Protein AF-A0A9N9TF09-F1 (afdb_monomer)

Sequence (221 aa):
MATNENVETRTSHKVVFNNETMLNFIEFYQKHECLWNIRLKDYKKHDKRKIAIAEIAVEMGVSEDFVKKKIRSFAVHIYTGKKKINESKCTGTGTDDVYTPSLFWYHKLDFLQNVIVPRKTTSNLNNNTQFQISKEKLASLCAECERYIGTQGGGMDQAIAFLATEGCAKHIEFSPLRSHDVTLPSKAIFVIAHSLTSMNKAATADFNCRVVECRLATQVK

Structure (mmCIF, N/CA/C/O backbone):
data_AF-A0A9N9TF09-F1
#
_entry.id   AF-A0A9N9TF09-F1
#
loop_
_atom_site.group_PDB
_atom_site.id
_atom_site.type_symbol
_atom_site.label_atom_id
_atom_site.label_alt_id
_atom_site.label_comp_id
_atom_site.label_asym_id
_atom_site.label_entity_id
_atom_site.label_seq_id
_atom_site.pdbx_PDB_ins_code
_atom_site.Cartn_x
_atom_site.Cartn_y
_atom_site.Cartn_z
_atom_site.occupancy
_atom_site.B_iso_or_equiv
_atom_site.auth_seq_id
_atom_site.auth_comp_id
_atom_site.auth_asym_id
_atom_site.auth_atom_id
_atom_site.pdbx_PDB_model_num
ATOM 1 N N . MET A 1 1 ? -65.564 -2.163 15.322 1.00 34.72 1 MET A N 1
ATOM 2 C CA . MET A 1 1 ? -64.629 -3.109 14.671 1.00 34.72 1 MET A CA 1
ATOM 3 C C . MET A 1 1 ? -63.828 -2.280 13.683 1.00 34.72 1 MET A C 1
ATOM 5 O O . MET A 1 1 ? -64.446 -1.666 12.831 1.00 34.72 1 MET A O 1
ATOM 9 N N . ALA A 1 2 ? -62.622 -1.864 14.080 1.00 33.53 2 ALA A N 1
ATOM 10 C CA . ALA A 1 2 ? -61.343 -2.475 13.675 1.00 33.53 2 ALA A CA 1
ATOM 11 C C . ALA A 1 2 ? -61.072 -2.249 12.177 1.00 33.53 2 ALA A C 1
ATOM 13 O O . ALA A 1 2 ? -61.922 -2.590 11.371 1.00 33.53 2 ALA A O 1
ATOM 14 N N . THR A 1 3 ? -59.961 -1.698 11.702 1.00 33.06 3 THR A N 1
ATOM 15 C CA . THR A 1 3 ? -58.732 -1.109 12.265 1.00 33.06 3 THR A CA 1
ATOM 16 C C . THR A 1 3 ? -58.113 -0.365 11.078 1.00 33.06 3 THR A C 1
ATOM 18 O O . THR A 1 3 ? -58.074 -0.922 9.985 1.00 33.06 3 THR A O 1
ATOM 21 N N . ASN A 1 4 ? -57.674 0.879 11.270 1.00 32.16 4 ASN A N 1
ATOM 22 C CA . ASN A 1 4 ? -57.059 1.687 10.217 1.00 32.16 4 ASN A CA 1
ATOM 23 C C . ASN A 1 4 ? -55.570 1.313 10.113 1.00 32.16 4 ASN A C 1
ATOM 25 O O . ASN A 1 4 ? -54.818 1.527 11.066 1.00 32.16 4 ASN A O 1
ATOM 29 N N . GLU A 1 5 ? -55.157 0.725 8.992 1.00 37.66 5 GLU A N 1
ATOM 30 C CA . GLU A 1 5 ? -53.751 0.492 8.655 1.00 37.66 5 GLU A CA 1
ATOM 31 C C . GLU A 1 5 ? -53.117 1.817 8.211 1.00 37.66 5 GLU A C 1
ATOM 33 O O . GLU A 1 5 ? -53.276 2.245 7.071 1.00 37.66 5 GLU A O 1
ATOM 38 N N . ASN A 1 6 ? -52.389 2.476 9.116 1.00 35.25 6 ASN A N 1
ATOM 39 C CA . ASN A 1 6 ? -51.510 3.589 8.763 1.00 35.25 6 ASN A CA 1
ATOM 40 C C . ASN A 1 6 ? -50.102 3.057 8.483 1.00 35.25 6 ASN A C 1
ATOM 42 O O . ASN A 1 6 ? -49.288 2.847 9.383 1.00 35.25 6 ASN A O 1
ATOM 46 N N . VAL A 1 7 ? -49.828 2.852 7.197 1.00 41.75 7 VAL A N 1
ATOM 47 C CA . VAL A 1 7 ? -48.479 2.731 6.645 1.00 41.75 7 VAL A CA 1
ATOM 48 C C . VAL A 1 7 ? -47.877 4.135 6.598 1.00 41.75 7 VAL A C 1
ATOM 50 O O . VAL A 1 7 ? -48.038 4.859 5.621 1.00 41.75 7 VAL A O 1
ATOM 53 N N . GLU A 1 8 ? -47.184 4.539 7.663 1.00 36.25 8 GLU A N 1
ATOM 54 C CA . GLU A 1 8 ? -46.320 5.721 7.628 1.00 36.25 8 GLU A CA 1
ATOM 55 C C . GLU A 1 8 ? -44.908 5.322 7.190 1.00 36.25 8 GLU A C 1
ATOM 57 O O . GLU A 1 8 ? -44.129 4.667 7.886 1.00 36.25 8 GLU A O 1
ATOM 62 N N . THR A 1 9 ? -44.601 5.723 5.964 1.00 31.56 9 THR A N 1
ATOM 63 C CA . THR A 1 9 ? -43.303 5.655 5.307 1.00 31.56 9 THR A CA 1
ATOM 64 C C . THR A 1 9 ? -42.225 6.369 6.130 1.00 31.56 9 THR A C 1
ATOM 66 O O . THR A 1 9 ? -42.269 7.586 6.301 1.00 31.56 9 THR A O 1
ATOM 69 N N . ARG A 1 10 ? -41.213 5.626 6.600 1.00 35.16 10 ARG A N 1
ATOM 70 C CA . ARG A 1 10 ? -40.003 6.177 7.236 1.00 35.16 10 ARG A CA 1
ATOM 71 C C . ARG A 1 10 ? -39.146 6.919 6.208 1.00 35.16 10 ARG A C 1
ATOM 73 O O . ARG A 1 10 ? -38.353 6.325 5.482 1.00 35.16 10 ARG A O 1
ATOM 80 N N . THR A 1 11 ? -39.302 8.234 6.168 1.00 34.50 11 THR A N 1
ATOM 81 C CA . THR A 1 11 ? -38.508 9.154 5.353 1.00 34.50 11 THR A CA 1
ATOM 82 C C . THR A 1 11 ? -37.064 9.207 5.862 1.00 34.50 11 THR A C 1
ATOM 84 O O . THR A 1 11 ? -36.812 9.634 6.988 1.00 34.50 11 THR A O 1
ATOM 87 N N . SER A 1 12 ? -36.108 8.801 5.022 1.00 42.09 12 SER A N 1
ATOM 88 C CA . SER A 1 12 ? -34.659 8.829 5.273 1.00 42.09 12 SER A CA 1
ATOM 89 C C . SER A 1 12 ? -34.147 10.261 5.513 1.00 42.09 12 SER A C 1
ATOM 91 O O . SER A 1 12 ? -33.685 10.929 4.588 1.00 42.09 12 SER A O 1
ATOM 93 N N . HIS A 1 13 ? -34.214 10.742 6.754 1.00 45.16 13 HIS A N 1
ATOM 94 C CA . HIS A 1 13 ? -33.628 12.020 7.158 1.00 45.16 13 HIS A CA 1
ATOM 95 C C . HIS A 1 13 ? -32.114 11.855 7.349 1.00 45.16 13 HIS A C 1
ATOM 97 O O . HIS A 1 13 ? -31.659 11.056 8.164 1.00 45.16 13 HIS A O 1
ATOM 103 N N . LYS A 1 14 ? -31.309 12.618 6.597 1.00 50.00 14 LYS A N 1
ATOM 104 C CA . LYS A 1 14 ? -29.868 12.750 6.862 1.00 50.00 14 LYS A CA 1
ATOM 105 C C . LYS A 1 14 ? -29.695 13.432 8.221 1.00 50.00 14 LYS A C 1
ATOM 107 O O . LYS A 1 14 ? -29.927 14.630 8.337 1.00 50.00 14 LYS A O 1
ATOM 112 N N . VAL A 1 15 ? -29.281 12.672 9.230 1.00 61.38 15 VAL A N 1
ATOM 113 C CA . VAL A 1 15 ? -28.965 13.189 10.568 1.00 61.38 15 VAL A CA 1
ATOM 114 C C . VAL A 1 15 ? -27.827 14.206 10.456 1.00 61.38 15 VAL A C 1
ATOM 116 O O . VAL A 1 15 ? -26.693 13.855 10.119 1.00 61.38 15 VAL A O 1
ATOM 119 N N . VAL A 1 16 ? -28.128 15.479 10.712 1.00 64.94 16 VAL A N 1
ATOM 120 C CA . VAL A 1 16 ? -27.121 16.541 10.805 1.00 64.94 16 VAL A CA 1
ATOM 121 C C . VAL A 1 16 ? -26.452 16.425 12.170 1.00 64.94 16 VAL A C 1
ATOM 123 O O . VAL A 1 16 ? -27.084 16.640 13.200 1.00 64.94 16 VAL A O 1
ATOM 126 N N . PHE A 1 17 ? -25.167 16.073 12.180 1.00 68.31 17 PHE A N 1
ATOM 127 C CA . PHE A 1 17 ? -24.395 15.942 13.415 1.00 68.31 17 PHE A CA 1
ATOM 128 C C . PHE A 1 17 ? -23.985 17.323 13.955 1.00 68.31 17 PHE A C 1
ATOM 130 O O . PHE A 1 17 ? -22.936 17.858 13.602 1.00 68.31 17 PHE A O 1
ATOM 137 N N . ASN A 1 18 ? -24.842 17.903 14.792 1.00 83.62 18 ASN A N 1
ATOM 138 C CA . ASN A 1 18 ? -24.597 19.107 15.591 1.00 83.62 18 ASN A CA 1
ATOM 139 C C . ASN A 1 18 ? -24.012 18.761 16.986 1.00 83.62 18 ASN A C 1
ATOM 141 O O . ASN A 1 18 ? -23.776 17.596 17.312 1.00 83.62 18 ASN A O 1
ATOM 145 N N . ASN A 1 19 ? -23.771 19.765 17.835 1.00 85.06 19 ASN A N 1
ATOM 146 C CA . ASN A 1 19 ? -23.196 19.533 19.168 1.00 85.06 19 ASN A CA 1
ATOM 147 C C . ASN A 1 19 ? -24.096 18.673 20.073 1.00 85.06 19 ASN A C 1
ATOM 149 O O . ASN A 1 19 ? -23.588 17.879 20.857 1.00 85.06 19 ASN A O 1
ATOM 153 N N . GLU A 1 20 ? -25.414 18.795 19.942 1.00 85.94 20 GLU A N 1
ATOM 154 C CA . GLU A 1 20 ? -26.395 18.065 20.750 1.00 85.94 20 GLU A CA 1
ATOM 155 C C . GLU A 1 20 ? -26.455 16.579 20.373 1.00 85.94 20 GLU A C 1
ATOM 157 O O . GLU A 1 20 ? -26.267 15.709 21.216 1.00 85.94 20 GLU A O 1
ATOM 162 N N . THR A 1 21 ? -26.575 16.271 19.082 1.00 86.88 21 THR A N 1
ATOM 163 C CA . THR A 1 21 ? -26.510 14.890 18.567 1.00 86.88 21 THR A CA 1
ATOM 164 C C . THR A 1 21 ? -25.177 14.209 18.893 1.00 86.88 21 THR A C 1
ATOM 166 O O . THR A 1 21 ? -25.141 13.003 19.135 1.00 86.88 21 THR A O 1
ATOM 169 N N . MET A 1 22 ? -24.075 14.967 18.951 1.00 87.69 22 MET A N 1
ATOM 170 C CA . MET A 1 22 ? -22.785 14.462 19.431 1.00 87.69 22 MET A CA 1
ATOM 171 C C . MET A 1 22 ? -22.828 14.061 20.908 1.00 87.69 22 MET A C 1
ATOM 173 O O . MET A 1 22 ? -22.282 13.015 21.254 1.00 87.69 22 MET A O 1
ATOM 177 N N . LEU A 1 23 ? -23.452 14.872 21.766 1.00 89.12 23 LEU A N 1
ATOM 178 C CA . LEU A 1 23 ? -23.594 14.569 23.191 1.00 89.12 23 LEU A CA 1
ATOM 179 C C . LEU A 1 23 ? -24.504 13.357 23.408 1.00 89.12 23 LEU A C 1
ATOM 181 O O . LEU A 1 23 ? -24.099 12.438 24.116 1.00 89.12 23 LEU A O 1
ATOM 185 N N . ASN A 1 24 ? -25.643 13.301 22.715 1.00 89.75 24 ASN A N 1
ATOM 186 C CA . ASN A 1 24 ? -26.567 12.167 22.783 1.00 89.75 24 ASN A CA 1
ATOM 187 C C . ASN A 1 24 ? -25.870 10.869 22.357 1.00 89.75 24 ASN A C 1
ATOM 189 O O . ASN A 1 24 ? -25.951 9.856 23.047 1.00 89.75 24 ASN A O 1
ATOM 193 N N . PHE A 1 25 ? -25.091 10.900 21.268 1.00 92.62 25 PHE A N 1
ATOM 194 C CA . PHE A 1 25 ? -24.319 9.731 20.844 1.00 92.62 25 PHE A CA 1
ATOM 195 C C . PHE A 1 25 ? -23.349 9.259 21.935 1.00 92.62 25 PHE A C 1
ATOM 197 O O . PHE A 1 25 ? -23.201 8.057 22.155 1.00 92.62 25 PHE A O 1
ATOM 204 N N . ILE A 1 26 ? -22.650 10.189 22.592 1.00 92.38 26 ILE A N 1
ATOM 205 C CA . ILE A 1 26 ? -21.685 9.857 23.645 1.00 92.38 26 ILE A CA 1
ATOM 206 C C . ILE A 1 26 ? -22.391 9.244 24.854 1.00 92.38 26 ILE A C 1
ATOM 208 O O . ILE A 1 26 ? -21.885 8.265 25.397 1.00 92.38 26 ILE A O 1
ATOM 212 N N . GLU A 1 27 ? -23.558 9.760 25.233 1.00 91.50 27 GLU A N 1
ATOM 213 C CA . GLU A 1 27 ? -24.363 9.220 26.330 1.00 91.50 27 GLU A CA 1
ATOM 214 C C . GLU A 1 27 ? -24.814 7.781 26.048 1.00 91.50 27 GLU A C 1
ATOM 216 O O . GLU A 1 27 ? -24.581 6.883 26.864 1.00 91.50 27 GLU A O 1
ATOM 221 N N . PHE A 1 28 ? -25.358 7.519 24.854 1.00 91.38 28 PHE A N 1
ATOM 222 C CA . PHE A 1 28 ? -25.699 6.156 24.445 1.00 91.38 28 PHE A CA 1
ATOM 223 C C . PHE A 1 28 ? -24.465 5.255 24.417 1.00 91.38 28 PHE A C 1
ATOM 225 O O . PHE A 1 28 ? -24.476 4.151 24.963 1.00 91.38 28 PHE A O 1
ATOM 232 N N . TYR A 1 29 ? -23.358 5.732 23.851 1.00 93.19 29 TYR A N 1
ATOM 233 C CA . TYR A 1 29 ? -22.121 4.962 23.813 1.00 93.19 29 TYR A CA 1
ATOM 234 C C . TYR A 1 29 ? -21.587 4.629 25.217 1.00 93.19 29 TYR A C 1
ATOM 236 O O . TYR A 1 29 ? -21.133 3.506 25.448 1.00 93.19 29 TYR A O 1
ATOM 244 N N . GLN A 1 30 ? -21.691 5.561 26.168 1.00 93.06 30 GLN A N 1
ATOM 245 C CA . GLN A 1 30 ? -21.315 5.344 27.562 1.00 93.06 30 GLN A CA 1
ATOM 246 C C . GLN A 1 30 ? -22.199 4.275 28.219 1.00 93.06 30 GLN A C 1
ATOM 248 O O . GLN A 1 30 ? -21.663 3.368 28.859 1.00 93.06 30 GLN A O 1
ATOM 253 N N . LYS A 1 31 ? -23.523 4.334 28.008 1.00 92.50 31 LYS A N 1
ATOM 254 C CA . LYS A 1 31 ? -24.506 3.371 28.537 1.00 92.50 31 LYS A CA 1
ATOM 255 C C . LYS A 1 31 ? -24.240 1.936 28.068 1.00 92.50 31 LYS A C 1
ATOM 257 O O . LYS A 1 31 ? -24.426 0.986 28.828 1.00 92.50 31 LYS A O 1
ATOM 262 N N . HIS A 1 32 ? -23.773 1.758 26.834 1.00 92.81 32 HIS A N 1
ATOM 263 C CA . HIS A 1 32 ? -23.453 0.442 26.283 1.00 92.81 32 HIS A CA 1
ATOM 264 C C . HIS A 1 32 ? -22.031 -0.014 26.651 1.00 92.81 32 HIS A C 1
ATOM 266 O O . HIS A 1 32 ? -21.149 -0.132 25.798 1.00 92.81 32 HIS A O 1
ATOM 272 N N . GLU A 1 33 ? -21.816 -0.362 27.924 1.00 91.19 33 GLU A N 1
ATOM 273 C CA . GLU A 1 33 ? -20.505 -0.795 28.434 1.00 91.19 33 GLU A CA 1
ATOM 274 C C . GLU A 1 33 ? -19.894 -1.983 27.677 1.00 91.19 33 GLU A C 1
ATOM 276 O O . GLU A 1 33 ? -18.673 -2.087 27.564 1.00 91.19 33 GLU A O 1
ATOM 281 N N . CYS A 1 34 ? -20.711 -2.865 27.092 1.00 91.50 34 CYS A N 1
ATOM 282 C CA . CYS A 1 34 ? -20.216 -3.987 26.289 1.00 91.50 34 CYS A CA 1
ATOM 283 C C . CYS A 1 34 ? -19.403 -3.556 25.050 1.00 91.50 34 CYS A C 1
ATOM 285 O O . CYS A 1 34 ? -18.702 -4.385 24.469 1.00 91.50 34 CYS A O 1
ATOM 287 N N . LEU A 1 35 ? -19.448 -2.279 24.655 1.00 91.81 35 LEU A N 1
ATOM 288 C CA . LEU A 1 35 ? -18.678 -1.742 23.533 1.00 91.81 35 LEU A CA 1
ATOM 289 C C . LEU A 1 35 ? -17.267 -1.281 23.918 1.00 91.81 35 LEU A C 1
ATOM 291 O O . LEU A 1 35 ? -16.388 -1.262 23.055 1.00 91.81 35 LEU A O 1
ATOM 295 N N . TRP A 1 36 ? -17.025 -0.939 25.185 1.00 90.31 36 TRP A N 1
ATOM 296 C CA . TRP A 1 36 ? -15.765 -0.321 25.611 1.00 90.31 36 TRP A CA 1
ATOM 297 C C . TRP A 1 36 ? -15.163 -0.925 26.887 1.00 90.31 36 TRP A C 1
ATOM 299 O O . TRP A 1 36 ? -13.946 -0.905 27.049 1.00 90.31 36 TRP A O 1
ATOM 309 N N . ASN A 1 37 ? -15.960 -1.511 27.778 1.00 88.38 37 ASN A N 1
ATOM 310 C CA . ASN A 1 37 ? -15.488 -2.043 29.051 1.00 88.38 37 ASN A CA 1
ATOM 311 C C . ASN A 1 37 ? -14.910 -3.460 28.897 1.00 88.38 37 ASN A C 1
ATOM 313 O O . ASN A 1 37 ? -15.611 -4.468 29.004 1.00 88.38 37 ASN A O 1
ATOM 317 N N . ILE A 1 38 ? -13.589 -3.540 28.719 1.00 84.56 38 ILE A N 1
ATOM 318 C CA . ILE A 1 38 ? -12.837 -4.800 28.578 1.00 84.56 38 ILE A CA 1
ATOM 319 C C . ILE A 1 38 ? -12.955 -5.756 29.781 1.00 84.56 38 ILE A C 1
ATOM 321 O O . ILE A 1 38 ? -12.612 -6.932 29.654 1.00 84.56 38 ILE A O 1
ATOM 325 N N . ARG A 1 39 ? -13.410 -5.274 30.949 1.00 86.00 39 ARG A N 1
ATOM 326 C CA . ARG A 1 39 ? -13.572 -6.089 32.165 1.00 86.00 39 ARG A CA 1
ATOM 327 C C . ARG A 1 39 ? -14.885 -6.875 32.174 1.00 86.00 39 ARG A C 1
ATOM 329 O O . ARG A 1 39 ? -14.985 -7.869 32.890 1.00 86.00 39 ARG A O 1
ATOM 336 N N . LEU A 1 40 ? -15.877 -6.473 31.378 1.00 88.25 40 LEU A N 1
ATOM 337 C CA . LEU A 1 40 ? -17.147 -7.187 31.286 1.00 88.25 40 LEU A CA 1
ATOM 338 C C . LEU A 1 40 ? -17.017 -8.446 30.428 1.00 88.25 40 LEU A C 1
ATOM 340 O O . LEU A 1 40 ? -16.446 -8.432 29.338 1.00 88.25 40 LEU A O 1
ATOM 344 N N . LYS A 1 41 ? -17.646 -9.539 30.872 1.00 87.81 41 LYS A N 1
ATOM 345 C CA . LYS A 1 41 ? -17.758 -10.774 30.073 1.00 87.81 41 LYS A CA 1
ATOM 346 C C . LYS A 1 41 ? -18.444 -10.517 28.729 1.00 87.81 41 LYS A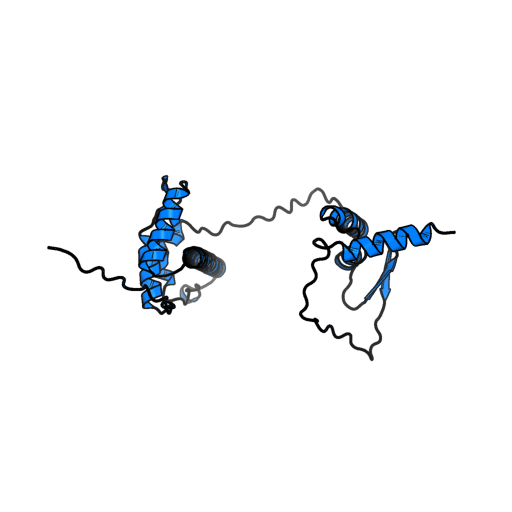 C 1
ATOM 348 O O . LYS A 1 41 ? -18.072 -11.116 27.722 1.00 87.81 41 LYS A O 1
ATOM 353 N N . ASP A 1 42 ? -19.409 -9.603 28.711 1.00 87.81 42 ASP A N 1
ATOM 354 C CA . ASP A 1 42 ? -20.197 -9.286 27.522 1.00 87.81 42 ASP A CA 1
ATOM 355 C C . ASP A 1 42 ? -19.409 -8.514 26.455 1.00 87.81 42 ASP A C 1
ATOM 357 O O . ASP A 1 42 ? -19.760 -8.607 25.284 1.00 87.81 42 ASP A O 1
ATOM 361 N N . TYR A 1 43 ? -18.285 -7.870 26.801 1.00 87.12 43 TYR A N 1
ATOM 362 C CA . TYR A 1 43 ? -17.385 -7.260 25.812 1.00 87.12 43 TYR A CA 1
ATOM 363 C C . TYR A 1 43 ? -16.783 -8.292 24.848 1.00 87.12 43 TYR A C 1
ATOM 365 O O . TYR A 1 43 ? -16.547 -8.006 23.671 1.00 87.12 43 TYR A O 1
ATOM 373 N N . LYS A 1 44 ? -16.550 -9.522 25.329 1.00 87.38 44 LYS A N 1
ATOM 374 C CA . LYS A 1 44 ? -16.037 -10.627 24.504 1.0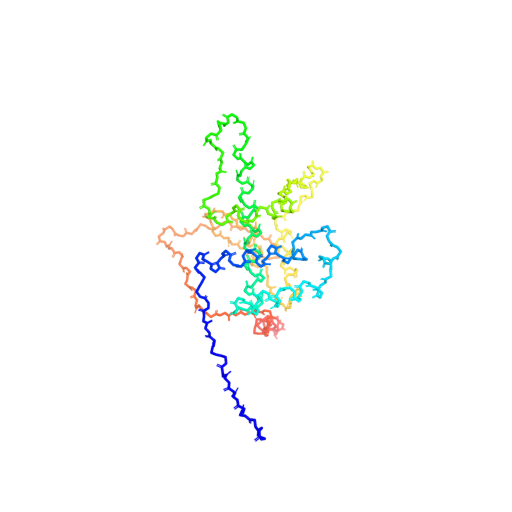0 87.38 44 LYS A CA 1
ATOM 375 C C . LYS A 1 44 ? -17.110 -11.221 23.589 1.00 87.38 44 LYS A C 1
ATOM 377 O O . LYS A 1 44 ? -16.769 -11.849 22.590 1.00 87.38 44 LYS A O 1
ATOM 382 N N . LYS A 1 45 ? -18.395 -11.035 23.910 1.00 92.69 45 LYS A N 1
ATOM 383 C CA . LYS A 1 45 ? -19.511 -11.621 23.160 1.00 92.69 45 LYS A CA 1
ATOM 384 C C . LYS A 1 45 ? -19.841 -10.754 21.949 1.00 92.69 45 LYS A C 1
ATOM 386 O O . LYS A 1 45 ? -20.343 -9.640 22.083 1.00 92.69 45 LYS A O 1
ATOM 391 N N . HIS A 1 46 ? -19.589 -11.290 20.757 1.00 91.31 46 HIS A N 1
ATOM 392 C CA . HIS A 1 46 ? -19.872 -10.609 19.494 1.00 91.31 46 HIS A CA 1
ATOM 393 C C . HIS A 1 46 ? -21.340 -10.165 19.385 1.00 91.31 46 HIS A C 1
ATOM 395 O O . HIS A 1 46 ? -21.602 -9.012 19.046 1.00 91.31 46 HIS A O 1
ATOM 401 N N . ASP A 1 47 ? -22.279 -11.036 19.752 1.00 93.25 47 ASP A N 1
ATOM 402 C CA . ASP A 1 47 ? -23.713 -10.782 19.574 1.00 93.25 47 ASP A CA 1
ATOM 403 C C . ASP A 1 47 ? -24.212 -9.628 20.440 1.00 93.25 47 ASP A C 1
ATOM 405 O O . ASP A 1 47 ? -24.948 -8.770 19.962 1.00 93.25 47 ASP A O 1
ATOM 409 N N . LYS A 1 48 ? -23.732 -9.533 21.686 1.00 92.81 48 LYS A N 1
ATOM 410 C CA . LYS A 1 48 ? -24.060 -8.419 22.588 1.00 92.81 48 LYS A CA 1
ATOM 411 C C . LYS A 1 48 ? -23.574 -7.080 22.035 1.00 92.81 48 LYS A C 1
ATOM 413 O O . LYS A 1 48 ? -24.315 -6.104 22.073 1.00 92.81 48 LYS A O 1
ATOM 418 N N . ARG A 1 49 ? -22.368 -7.043 21.454 1.00 92.00 49 ARG A N 1
ATOM 419 C CA . ARG A 1 49 ? -21.843 -5.830 20.803 1.00 92.00 49 ARG A CA 1
ATOM 420 C C . ARG A 1 49 ? -22.623 -5.467 19.546 1.00 92.00 49 ARG A C 1
ATOM 422 O O . ARG A 1 49 ? -22.848 -4.288 19.298 1.00 92.00 49 ARG A O 1
ATOM 429 N N . LYS A 1 50 ? -23.036 -6.464 18.758 1.00 94.44 50 LYS A N 1
ATOM 430 C CA . LYS A 1 50 ? -23.856 -6.242 17.563 1.00 94.44 50 LYS A CA 1
ATOM 431 C C . LYS A 1 50 ? -25.217 -5.648 17.933 1.00 94.44 50 LYS A C 1
ATOM 433 O O . LYS A 1 50 ? -25.614 -4.666 17.320 1.00 94.44 50 LYS A O 1
ATOM 438 N N . ILE A 1 51 ? -25.870 -6.189 18.965 1.00 94.75 51 ILE A N 1
ATOM 439 C CA . ILE A 1 51 ? -27.140 -5.670 19.495 1.00 94.75 51 ILE A CA 1
ATOM 440 C C . ILE A 1 51 ? -26.975 -4.218 19.952 1.00 94.75 51 ILE A C 1
ATOM 442 O O . ILE A 1 51 ? -27.705 -3.359 19.480 1.00 94.75 51 ILE A O 1
ATOM 446 N N . ALA A 1 52 ? -25.959 -3.918 20.766 1.00 94.81 52 ALA A N 1
ATOM 447 C CA . ALA A 1 52 ? -25.723 -2.554 21.242 1.00 94.81 52 ALA A CA 1
ATOM 448 C C . ALA A 1 52 ? -25.447 -1.549 20.106 1.00 94.81 52 ALA A C 1
ATOM 450 O O . ALA A 1 52 ? -25.899 -0.411 20.156 1.00 94.81 52 ALA A O 1
ATOM 451 N N . ILE A 1 53 ? -24.726 -1.952 19.051 1.00 94.06 53 ILE A N 1
ATOM 452 C CA . ILE A 1 53 ? -24.517 -1.091 17.874 1.00 94.06 53 ILE A CA 1
ATOM 453 C C . ILE A 1 53 ? -25.835 -0.848 17.131 1.00 94.06 53 ILE A C 1
ATOM 455 O O . ILE A 1 53 ? -26.077 0.279 16.701 1.00 94.06 53 ILE A O 1
ATOM 459 N N . ALA A 1 54 ? -26.666 -1.881 16.980 1.00 94.12 54 ALA A N 1
ATOM 460 C CA . ALA A 1 54 ? -27.972 -1.760 16.344 1.00 94.12 54 ALA A CA 1
ATOM 461 C C . ALA A 1 54 ? -28.920 -0.863 17.158 1.00 94.12 54 ALA A C 1
ATOM 463 O O . ALA A 1 54 ? -29.614 -0.037 16.576 1.00 94.12 54 ALA A O 1
ATOM 464 N N . GLU A 1 55 ? -28.895 -0.951 18.490 1.00 93.56 55 GLU A N 1
ATOM 465 C CA . GLU A 1 55 ? -29.661 -0.075 19.388 1.00 93.56 55 GLU A CA 1
ATOM 466 C C . GLU A 1 55 ? -29.262 1.398 19.203 1.00 93.56 55 GLU A C 1
ATOM 468 O O . GLU A 1 55 ? -30.123 2.233 18.933 1.00 93.56 55 GLU A O 1
ATOM 473 N N . ILE A 1 56 ? -27.958 1.712 19.221 1.00 93.06 56 ILE A N 1
ATOM 474 C CA . ILE A 1 56 ? -27.460 3.077 18.963 1.00 93.06 56 ILE A CA 1
ATOM 475 C C . ILE A 1 56 ? -27.847 3.553 17.554 1.00 93.06 56 ILE A C 1
ATOM 477 O O . ILE A 1 56 ? -28.175 4.722 17.359 1.00 93.06 56 ILE A O 1
ATOM 481 N N . ALA A 1 57 ? -27.788 2.666 16.558 1.00 93.12 57 ALA A N 1
ATOM 482 C CA . ALA A 1 57 ? -28.127 2.984 15.173 1.00 93.12 57 ALA A CA 1
ATOM 483 C C . ALA A 1 57 ? -29.610 3.357 15.015 1.00 93.12 57 ALA A C 1
ATOM 485 O O . ALA A 1 57 ? -29.918 4.355 14.363 1.00 93.12 57 ALA A O 1
ATOM 486 N N . VAL A 1 58 ? -30.508 2.588 15.639 1.00 91.81 58 VAL A N 1
ATOM 487 C CA . VAL A 1 58 ? -31.957 2.838 15.623 1.00 91.81 58 VAL A CA 1
ATOM 488 C C . VAL A 1 58 ? -32.289 4.145 16.332 1.00 91.81 58 VAL A C 1
ATOM 490 O O . VAL A 1 58 ? -32.991 4.975 15.761 1.00 91.81 58 VAL A O 1
ATOM 493 N N . GLU A 1 59 ? -31.746 4.346 17.529 1.00 89.31 59 GLU A N 1
ATOM 494 C CA . GLU A 1 59 ? -32.020 5.521 18.358 1.00 89.31 59 GLU A CA 1
ATOM 495 C C . GLU A 1 59 ? -31.552 6.821 17.692 1.00 89.31 59 GLU A C 1
ATOM 497 O O . GLU A 1 59 ? -32.260 7.822 17.659 1.00 89.31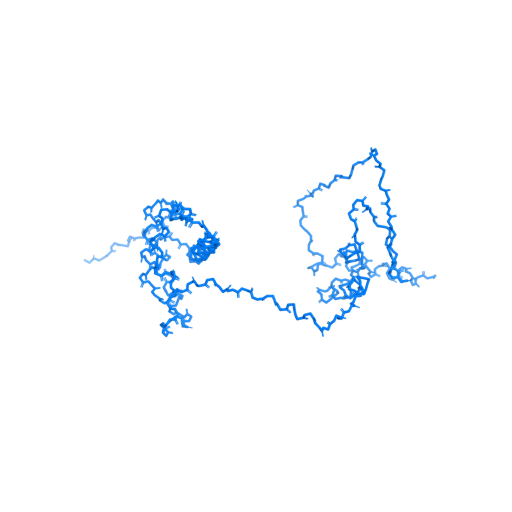 59 GLU A O 1
ATOM 502 N N . MET A 1 60 ? -30.363 6.792 17.088 1.00 85.38 60 MET A N 1
ATOM 503 C CA . MET A 1 60 ? -29.792 7.955 16.411 1.00 85.38 60 MET A CA 1
ATOM 504 C C . MET A 1 60 ? -30.288 8.116 14.969 1.00 85.38 60 MET A C 1
ATOM 506 O O . MET A 1 60 ? -29.924 9.097 14.325 1.00 85.38 60 MET A O 1
ATOM 510 N N . GLY A 1 61 ? -31.050 7.161 14.424 1.00 86.69 61 GLY A N 1
ATOM 511 C CA . GLY A 1 61 ? -31.478 7.168 13.022 1.00 86.69 61 GLY A CA 1
ATOM 512 C C . GLY A 1 61 ? -30.318 7.094 12.016 1.00 86.69 61 GLY A C 1
ATOM 513 O O . GLY A 1 61 ? -30.389 7.688 10.940 1.00 86.69 61 GLY A O 1
ATOM 514 N N . VAL A 1 62 ? -29.226 6.399 12.355 1.00 89.50 62 VAL A N 1
ATOM 515 C CA . VAL A 1 62 ? -28.014 6.280 11.519 1.00 89.50 62 VAL A CA 1
ATOM 516 C C . VAL A 1 62 ? -27.698 4.828 11.161 1.00 89.50 62 VAL A C 1
ATOM 518 O O . VAL A 1 62 ? -28.190 3.891 11.772 1.00 89.50 62 VAL A O 1
ATOM 521 N N . SER A 1 63 ? -26.825 4.621 10.173 1.00 91.31 63 SER A N 1
ATOM 522 C CA . SER A 1 63 ? -26.330 3.283 9.818 1.00 91.31 63 SER A CA 1
ATOM 523 C C . SER A 1 63 ? -25.390 2.709 10.891 1.00 91.31 63 SER A C 1
ATOM 525 O O . SER A 1 63 ? -24.546 3.426 11.433 1.00 91.31 63 SER A O 1
ATOM 527 N N . GLU A 1 64 ? -25.439 1.393 11.127 1.00 91.62 64 GLU A N 1
ATOM 528 C CA . GLU A 1 64 ? -24.493 0.682 12.006 1.00 91.62 64 GLU A CA 1
ATOM 529 C C . GLU A 1 64 ? -23.022 0.941 11.642 1.00 91.62 64 GLU A C 1
ATOM 531 O O . GLU A 1 64 ? -22.154 1.045 12.514 1.00 91.62 64 GLU A O 1
ATOM 536 N N . ASP A 1 65 ? -22.715 1.064 10.349 1.00 89.56 65 ASP A N 1
ATOM 537 C CA . ASP A 1 65 ? -21.352 1.335 9.889 1.00 89.56 65 ASP A CA 1
ATOM 538 C C . ASP A 1 65 ? -20.893 2.736 10.273 1.00 89.56 65 ASP A C 1
ATOM 540 O O . ASP A 1 65 ? -19.713 2.952 10.571 1.00 89.56 65 ASP A O 1
ATOM 544 N N . PHE A 1 66 ? -21.825 3.686 10.316 1.00 90.00 66 PHE A N 1
ATOM 545 C CA . PHE A 1 66 ? -21.553 5.023 10.815 1.00 90.00 66 PHE A CA 1
ATOM 546 C C . PHE A 1 66 ? -21.237 4.986 12.314 1.00 90.00 66 PHE A C 1
ATOM 548 O O . PHE A 1 66 ? -20.221 5.548 12.725 1.00 90.00 66 PHE A O 1
ATOM 555 N N . VAL A 1 67 ? -22.021 4.250 13.113 1.00 92.75 67 VAL A N 1
ATOM 556 C CA . VAL A 1 67 ? -21.768 4.056 14.554 1.00 92.75 67 VAL A CA 1
ATOM 557 C C . VAL A 1 67 ? -20.368 3.478 14.784 1.00 92.75 67 VAL A C 1
ATOM 559 O O . VAL A 1 67 ? -19.573 4.046 15.536 1.00 92.75 67 VAL A O 1
ATOM 562 N N . LYS A 1 68 ? -20.008 2.404 14.066 1.00 92.81 68 LYS A N 1
ATOM 563 C CA . LYS A 1 68 ? -18.674 1.776 14.149 1.00 92.81 68 LYS A CA 1
ATOM 564 C C . LYS A 1 68 ? -17.555 2.758 13.800 1.00 92.81 68 LYS A C 1
ATOM 566 O O . LYS A 1 68 ? -16.546 2.821 14.505 1.00 92.81 68 LYS A O 1
ATOM 571 N N . LYS A 1 69 ? -17.711 3.533 12.720 1.00 92.81 69 LYS A N 1
ATOM 572 C CA . LYS A 1 69 ? -16.735 4.558 12.312 1.00 92.81 69 LYS A CA 1
ATOM 573 C C . LYS A 1 69 ? -16.605 5.658 13.367 1.00 92.81 69 LYS A C 1
ATOM 575 O O . LYS A 1 69 ? -15.486 6.066 13.674 1.00 92.81 69 LYS A O 1
ATOM 580 N N . LYS A 1 70 ? -17.716 6.097 13.963 1.00 92.44 70 LYS A N 1
ATOM 581 C CA . LYS A 1 70 ? -17.729 7.149 14.985 1.00 92.44 70 LYS A CA 1
ATOM 582 C C . LYS A 1 70 ? -17.052 6.701 16.282 1.00 92.44 70 LYS A C 1
ATOM 584 O O . LYS A 1 70 ? -16.188 7.418 16.780 1.00 92.44 70 LYS A O 1
ATOM 589 N N . ILE A 1 71 ? -17.338 5.485 16.753 1.00 92.81 71 ILE A N 1
ATOM 590 C CA . ILE A 1 71 ? -16.656 4.869 17.905 1.00 92.81 71 ILE A CA 1
ATOM 591 C C . ILE A 1 71 ? -15.143 4.791 17.666 1.00 92.81 71 ILE A C 1
ATOM 593 O O . ILE A 1 71 ? -14.357 5.211 18.515 1.00 92.81 71 ILE A O 1
ATOM 597 N N . ARG A 1 72 ? -14.718 4.310 16.487 1.00 91.38 72 ARG A N 1
ATOM 598 C CA . ARG A 1 72 ? -13.291 4.273 16.117 1.00 91.38 72 ARG A CA 1
ATOM 599 C C . ARG A 1 72 ? -12.670 5.666 16.123 1.00 91.38 72 ARG A C 1
ATOM 601 O O . ARG A 1 72 ? -11.588 5.837 16.672 1.00 91.38 72 ARG A O 1
ATOM 608 N N . SER A 1 73 ? -13.360 6.657 15.559 1.00 91.69 73 SER A N 1
ATOM 609 C CA . SER A 1 73 ? -12.905 8.048 15.572 1.00 91.69 73 SER A CA 1
ATOM 610 C C . SER A 1 73 ? -12.677 8.543 17.000 1.00 91.69 73 SER A C 1
ATOM 612 O O . SER A 1 73 ? -11.610 9.079 17.288 1.00 91.69 73 SER A O 1
ATOM 614 N N . PHE A 1 74 ? -13.622 8.325 17.917 1.00 90.88 74 PHE A N 1
ATOM 615 C CA . PHE A 1 74 ? -13.457 8.708 19.322 1.00 90.88 74 PHE A CA 1
ATOM 616 C C . PHE A 1 74 ? -12.267 8.023 19.989 1.00 90.88 74 PHE A C 1
ATOM 618 O O . PHE A 1 74 ? -11.468 8.692 20.642 1.00 90.88 74 PHE A O 1
ATOM 625 N N . ALA A 1 75 ? -12.095 6.719 19.764 1.00 88.25 75 ALA A N 1
ATOM 626 C CA . ALA A 1 75 ? -10.957 5.984 20.300 1.00 88.25 75 ALA A CA 1
ATOM 627 C C . ALA A 1 75 ? -9.613 6.556 19.812 1.00 88.25 75 ALA A C 1
ATOM 629 O O . ALA A 1 75 ? -8.682 6.715 20.603 1.00 88.25 75 ALA A O 1
ATOM 630 N N . VAL A 1 76 ? -9.528 6.930 18.530 1.00 87.81 76 VAL A N 1
ATOM 631 C CA . VAL A 1 76 ? -8.342 7.578 17.949 1.00 87.81 76 VAL A CA 1
ATOM 632 C C . VAL A 1 76 ? -8.081 8.940 18.591 1.00 87.81 76 VAL A C 1
ATOM 634 O O . VAL A 1 76 ? -6.942 9.216 18.954 1.00 87.81 76 VAL A O 1
ATOM 637 N N . HIS A 1 77 ? -9.105 9.777 18.775 1.00 88.06 77 HIS A N 1
ATOM 638 C CA . HIS A 1 77 ? -8.938 11.107 19.375 1.00 88.06 77 HIS A CA 1
ATOM 639 C C . HIS A 1 77 ? -8.503 11.040 20.843 1.00 88.06 77 HIS A C 1
ATOM 641 O O . HIS A 1 77 ? -7.651 11.818 21.265 1.00 88.06 77 HIS A O 1
ATOM 647 N N . ILE A 1 78 ? -9.033 10.087 21.613 1.00 87.44 78 ILE A N 1
ATOM 648 C CA . ILE A 1 78 ? -8.596 9.861 22.997 1.00 87.44 78 ILE A CA 1
ATOM 649 C C . ILE A 1 78 ? -7.151 9.360 23.035 1.00 87.44 78 ILE A C 1
ATOM 651 O O . ILE A 1 78 ? -6.355 9.836 23.844 1.00 87.44 78 ILE A O 1
ATOM 655 N N . TYR A 1 79 ? -6.775 8.447 22.137 1.00 86.81 79 TYR A N 1
ATOM 656 C CA . TYR A 1 79 ? -5.397 7.971 22.036 1.00 86.81 79 TYR A CA 1
ATOM 657 C C . TYR A 1 79 ? -4.417 9.100 21.677 1.00 86.81 79 TYR A C 1
ATOM 659 O O . TYR A 1 79 ? -3.407 9.276 22.361 1.00 86.81 79 TYR A O 1
ATOM 667 N N . THR A 1 80 ? -4.705 9.881 20.630 1.00 85.12 80 THR A N 1
ATOM 668 C CA . THR A 1 80 ? -3.825 10.970 20.176 1.00 85.12 80 THR A CA 1
ATOM 669 C C . THR A 1 80 ? -3.760 12.105 21.191 1.00 85.12 80 THR A C 1
ATOM 671 O O . THR A 1 80 ? -2.670 12.611 21.449 1.00 85.12 80 THR A O 1
ATOM 674 N N . GLY A 1 81 ? -4.888 12.455 21.818 1.00 85.75 81 GLY A N 1
ATOM 675 C CA . GLY A 1 81 ? -4.941 13.414 22.920 1.00 85.75 81 GLY A CA 1
ATOM 676 C C . GLY A 1 81 ? -4.047 12.983 24.079 1.00 85.75 81 GLY A C 1
ATOM 677 O O . GLY A 1 81 ? -3.152 13.725 24.472 1.00 85.75 81 GLY A O 1
ATOM 678 N N . LYS A 1 82 ? -4.189 11.741 24.560 1.00 82.88 82 LYS A N 1
ATOM 679 C CA . LYS A 1 82 ? -3.328 11.191 25.620 1.00 82.88 82 LYS A CA 1
ATOM 680 C C . LYS A 1 82 ? -1.851 11.134 25.247 1.00 82.88 82 LYS A C 1
ATOM 682 O O . LYS A 1 82 ? -1.009 11.389 26.104 1.00 82.88 82 LYS A O 1
ATOM 687 N N . LYS A 1 83 ? -1.527 10.797 23.997 1.00 83.50 83 LYS A N 1
ATOM 688 C CA . LYS A 1 83 ? -0.144 10.803 23.507 1.00 83.50 83 LYS A CA 1
ATOM 689 C C . LYS A 1 83 ? 0.466 12.205 23.624 1.00 83.50 83 LYS A C 1
ATOM 691 O O . LYS A 1 83 ? 1.512 12.334 24.248 1.00 83.50 83 LYS A O 1
ATOM 696 N N . LYS A 1 84 ? -0.238 13.238 23.147 1.00 85.12 84 LYS A N 1
ATOM 697 C CA . LYS A 1 84 ? 0.199 14.642 23.250 1.00 85.12 84 LYS A CA 1
ATOM 698 C C . LYS A 1 84 ? 0.339 15.114 24.699 1.00 85.12 84 LYS A C 1
ATOM 700 O O . LYS A 1 84 ? 1.328 15.753 25.027 1.00 85.12 84 LYS A O 1
ATOM 705 N N . ILE A 1 85 ? -0.605 14.745 25.574 1.00 83.12 85 ILE A N 1
ATOM 706 C CA . ILE A 1 85 ? -0.531 15.041 27.019 1.00 83.12 85 ILE A CA 1
ATOM 707 C C . ILE A 1 85 ? 0.700 14.379 27.655 1.00 83.12 85 ILE A C 1
ATOM 709 O O . ILE A 1 85 ? 1.347 14.966 28.516 1.00 83.12 85 ILE A O 1
ATOM 713 N N . ASN A 1 86 ? 1.020 13.138 27.282 1.00 80.25 86 ASN A N 1
ATOM 714 C CA . ASN A 1 86 ? 2.191 12.444 27.817 1.00 80.25 86 ASN A CA 1
ATOM 715 C C . ASN A 1 86 ? 3.502 13.039 27.290 1.00 80.25 86 ASN A C 1
ATOM 717 O O . ASN A 1 86 ? 4.458 13.136 28.050 1.00 80.25 86 ASN A O 1
ATOM 721 N N . GLU A 1 87 ? 3.540 13.446 26.021 1.00 76.88 87 GLU A N 1
ATOM 722 C CA . GLU A 1 87 ? 4.693 14.113 25.407 1.00 76.88 87 GLU A CA 1
ATOM 723 C C . GLU A 1 87 ? 4.934 15.503 26.016 1.00 76.88 87 GLU A C 1
ATOM 725 O O . GLU A 1 87 ? 6.078 15.842 26.301 1.00 76.88 87 GLU A O 1
ATOM 730 N N . SER A 1 88 ? 3.878 16.271 26.320 1.00 77.06 88 SER A N 1
ATOM 731 C CA . SER A 1 88 ? 4.008 17.593 26.959 1.00 77.06 88 SER A CA 1
ATOM 732 C C . SER A 1 88 ? 4.482 17.533 28.418 1.00 77.06 88 SER A C 1
ATOM 734 O O . SER A 1 88 ? 4.931 18.535 28.966 1.00 77.06 88 SER A O 1
ATOM 736 N N . LYS A 1 89 ? 4.373 16.369 29.072 1.00 71.94 89 LYS A N 1
ATOM 737 C CA . LYS A 1 89 ? 4.775 16.152 30.474 1.00 71.94 89 LYS A CA 1
ATOM 738 C C . LYS A 1 89 ? 6.262 15.802 30.646 1.00 71.94 89 LYS A C 1
ATOM 740 O O . LYS A 1 89 ? 6.693 15.562 31.773 1.00 71.94 89 LYS A O 1
ATOM 745 N N . CYS A 1 90 ? 7.052 15.738 29.572 1.00 50.00 90 CYS A N 1
ATOM 746 C CA . CYS A 1 90 ? 8.482 15.440 29.658 1.00 50.00 90 CYS A CA 1
ATOM 747 C C . CYS A 1 90 ? 9.330 16.712 29.860 1.00 50.00 90 CYS A C 1
ATOM 749 O O . CYS A 1 90 ? 9.422 17.548 28.971 1.00 50.00 90 CYS A O 1
ATOM 751 N N . THR A 1 91 ? 9.985 16.771 31.030 1.00 47.75 91 THR A N 1
ATOM 752 C CA . THR A 1 91 ? 11.069 17.679 31.475 1.00 47.75 91 THR A CA 1
ATOM 753 C C . THR A 1 91 ? 10.793 19.191 31.438 1.00 47.75 91 THR A C 1
ATOM 755 O O . THR A 1 91 ? 10.868 19.815 30.389 1.00 47.75 91 THR A O 1
ATOM 758 N N . GLY A 1 92 ? 10.613 19.796 32.622 1.00 55.38 92 GLY A N 1
ATOM 759 C CA . GLY A 1 92 ? 10.758 21.245 32.844 1.00 55.38 92 GLY A CA 1
ATOM 760 C C . GLY A 1 92 ? 9.555 22.135 32.505 1.00 55.38 92 GLY A C 1
ATOM 761 O O . GLY A 1 92 ? 9.677 23.348 32.630 1.00 55.38 92 GLY A O 1
ATOM 762 N N . THR A 1 93 ? 8.418 21.570 32.100 1.00 52.50 93 THR A N 1
ATOM 763 C CA . THR A 1 93 ? 7.207 22.321 31.732 1.00 52.50 93 THR A CA 1
ATOM 764 C C . THR A 1 93 ? 6.390 22.755 32.956 1.00 52.50 93 THR A C 1
ATOM 766 O O . THR A 1 93 ? 6.143 21.954 33.862 1.00 52.50 93 THR A O 1
ATOM 769 N N . GLY A 1 94 ? 5.966 24.026 32.988 1.00 57.22 94 GLY A N 1
ATOM 770 C CA . GLY A 1 94 ? 5.081 24.565 34.026 1.00 57.22 94 GLY A CA 1
ATOM 771 C 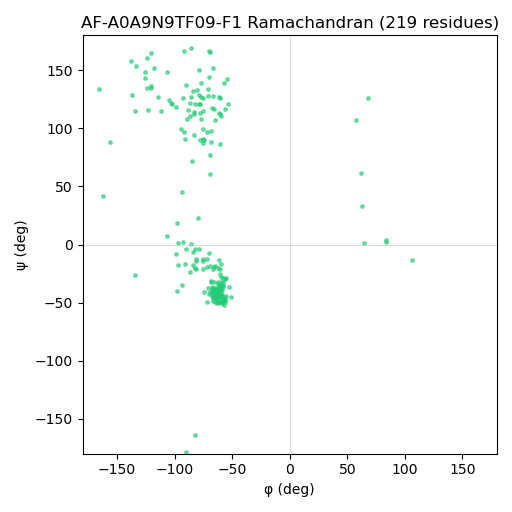C . GLY A 1 94 ? 3.667 23.983 33.920 1.00 57.22 94 GLY A C 1
ATOM 772 O O . GLY A 1 94 ? 3.304 23.387 32.906 1.00 57.22 94 GLY A O 1
ATOM 773 N N . THR A 1 95 ? 2.828 24.144 34.950 1.00 56.34 95 THR A N 1
ATOM 774 C CA . THR A 1 95 ? 1.432 23.650 34.910 1.00 56.34 95 THR A CA 1
ATOM 775 C C . THR A 1 95 ? 0.601 24.271 33.783 1.00 56.34 95 THR A C 1
ATOM 777 O O . THR A 1 95 ? -0.368 23.651 33.349 1.00 56.34 95 THR A O 1
ATOM 780 N N . ASP A 1 96 ? 1.018 25.433 33.274 1.00 55.12 96 ASP A N 1
ATOM 781 C CA . ASP A 1 96 ? 0.379 26.148 32.164 1.00 55.12 96 ASP A CA 1
ATOM 782 C C . ASP A 1 96 ? 0.765 25.610 30.768 1.00 55.12 96 ASP A C 1
ATOM 784 O O . ASP A 1 96 ? 0.083 25.909 29.790 1.00 55.12 96 ASP A O 1
ATOM 788 N N . ASP A 1 97 ? 1.793 24.756 30.660 1.00 61.00 97 ASP A N 1
ATOM 789 C CA . ASP A 1 97 ? 2.294 24.222 29.378 1.00 61.00 97 ASP A CA 1
ATOM 790 C C . ASP A 1 97 ? 1.741 22.823 29.031 1.00 61.00 97 ASP A C 1
ATOM 792 O O . ASP A 1 97 ? 2.110 22.208 28.022 1.00 61.00 97 ASP A O 1
ATOM 796 N N . VAL A 1 98 ? 0.869 22.258 29.875 1.00 67.88 98 VAL A N 1
ATOM 797 C CA . VAL A 1 98 ? 0.308 20.920 29.648 1.00 67.88 98 VAL A CA 1
ATOM 798 C C . VAL A 1 98 ? -0.792 20.997 28.593 1.00 67.88 98 VAL A C 1
ATOM 800 O O . VAL A 1 98 ? -1.808 21.662 28.781 1.00 67.88 98 VAL A O 1
ATOM 803 N N . TYR A 1 99 ? -0.621 20.260 27.491 1.00 73.94 99 TYR A N 1
ATOM 804 C CA . TYR A 1 99 ? -1.593 20.225 26.398 1.00 73.94 99 TYR A CA 1
ATOM 805 C C . TYR A 1 99 ? -3.004 19.883 26.903 1.00 73.94 99 TYR A C 1
ATOM 807 O O . TYR A 1 99 ? -3.237 18.799 27.442 1.00 73.94 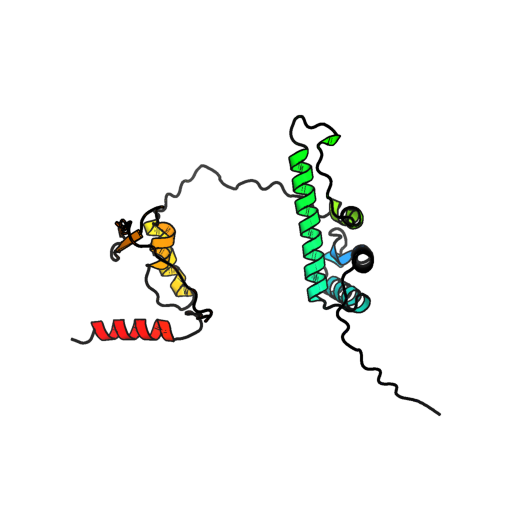99 TYR A O 1
ATOM 815 N N . THR A 1 100 ? -3.963 20.779 26.664 1.00 71.06 100 THR A N 1
ATOM 816 C CA . THR A 1 100 ? -5.389 20.543 26.901 1.00 71.06 100 THR A CA 1
ATOM 817 C C . THR A 1 100 ? -6.105 20.312 25.562 1.00 71.06 100 THR A C 1
ATOM 819 O O . THR A 1 100 ? -6.000 21.123 24.638 1.00 71.06 100 THR A O 1
ATOM 822 N N . PRO A 1 101 ? -6.809 19.180 25.386 1.00 79.62 101 PRO A N 1
ATOM 823 C CA . PRO A 1 101 ? -7.576 18.927 24.171 1.00 79.62 101 PRO A CA 1
ATOM 824 C C . PRO A 1 101 ? -8.677 19.977 23.970 1.00 79.62 101 PRO A C 1
ATOM 826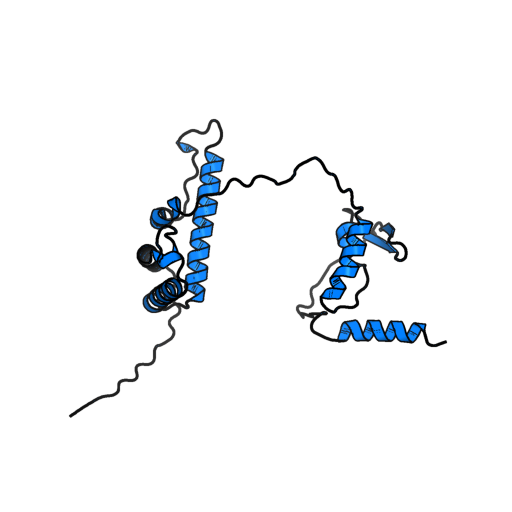 O O . PRO A 1 101 ? -9.522 20.169 24.834 1.00 79.62 101 PRO A O 1
ATOM 829 N N . SER A 1 102 ? -8.707 20.612 22.798 1.00 78.19 102 SER A N 1
ATOM 830 C CA . SER A 1 102 ? -9.639 21.705 22.473 1.00 78.19 102 SER A CA 1
ATOM 831 C C . SER A 1 102 ? -11.061 21.257 22.107 1.00 78.19 102 SER A C 1
ATOM 833 O O . SER A 1 102 ? -11.934 22.082 21.844 1.00 78.19 102 SER A O 1
ATOM 835 N N . LEU A 1 103 ? -11.316 19.949 22.043 1.00 82.31 103 LEU A N 1
ATOM 836 C CA . LEU A 1 103 ? -12.604 19.402 21.620 1.00 82.31 103 LEU A CA 1
ATOM 837 C C . LEU A 1 103 ? -13.590 19.401 22.791 1.00 82.31 103 LEU A C 1
ATOM 839 O O . LEU A 1 103 ? -13.359 18.725 23.790 1.00 82.31 103 LEU A O 1
ATOM 843 N N . PHE A 1 104 ? -14.728 20.084 22.637 1.00 84.94 104 PHE A N 1
ATOM 844 C CA . PHE A 1 104 ? -15.715 20.272 23.713 1.00 84.94 104 PHE A CA 1
ATOM 845 C C . PHE A 1 104 ? -16.234 18.960 24.333 1.00 84.94 104 PHE A C 1
ATOM 847 O O . PHE A 1 104 ? -16.592 18.914 25.506 1.00 84.94 104 PHE A O 1
ATOM 854 N N . TRP A 1 105 ? -16.276 17.880 23.548 1.00 86.06 105 TRP A N 1
ATOM 855 C CA . TRP A 1 105 ? -16.740 16.564 23.987 1.00 86.06 105 TRP A CA 1
ATOM 856 C C . TRP A 1 105 ? -15.632 15.673 24.557 1.00 86.06 105 TRP A C 1
ATOM 858 O O . TRP A 1 105 ? -15.930 14.577 25.023 1.00 86.06 105 TRP A O 1
ATOM 868 N N . TYR A 1 106 ? -14.365 16.100 24.535 1.00 86.25 106 TYR A N 1
ATOM 869 C CA . TYR A 1 106 ? -13.238 15.264 24.959 1.00 86.25 106 TYR A CA 1
ATOM 870 C C . TYR A 1 106 ? -13.417 14.753 26.396 1.00 86.25 106 TYR A C 1
ATOM 872 O O . TYR A 1 106 ? -13.308 13.554 26.637 1.00 86.25 106 TYR A O 1
ATOM 880 N N . HIS A 1 107 ? -13.801 15.642 27.316 1.00 85.44 107 HIS A N 1
ATOM 881 C CA . HIS A 1 107 ? -14.067 15.312 28.723 1.00 85.44 107 HIS A CA 1
ATOM 882 C C . HIS A 1 107 ? -15.297 14.411 28.922 1.00 85.44 107 HIS A C 1
ATOM 884 O O . HIS A 1 107 ? -15.430 13.728 29.931 1.00 85.44 107 HIS A O 1
ATOM 890 N N . LYS A 1 108 ? -16.222 14.368 27.954 1.00 88.00 108 LYS A N 1
ATOM 891 C CA . LYS A 1 108 ? -17.384 13.465 28.012 1.00 88.00 108 LYS A CA 1
ATOM 892 C C . LYS A 1 108 ? -17.006 12.012 27.712 1.00 88.00 108 LYS A C 1
ATOM 894 O O . LYS A 1 108 ? -17.780 11.109 28.000 1.00 88.00 108 LYS A O 1
ATOM 899 N N . LEU A 1 109 ? -15.810 11.771 27.174 1.00 88.44 109 LEU A N 1
ATOM 900 C CA . LEU A 1 109 ? -15.269 10.441 26.890 1.00 88.44 109 LEU A CA 1
ATOM 901 C C . LEU A 1 109 ? -14.314 9.932 27.981 1.00 88.44 109 LEU A C 1
ATOM 903 O O . LEU A 1 109 ? -13.553 8.991 27.745 1.00 88.44 109 LEU A O 1
ATOM 907 N N . ASP A 1 110 ? -14.352 10.513 29.182 1.00 85.88 110 ASP A N 1
ATOM 908 C CA . ASP A 1 110 ? -13.468 10.139 30.291 1.00 85.88 110 ASP A CA 1
ATOM 909 C C . ASP A 1 110 ? -13.584 8.659 30.683 1.00 85.88 110 ASP A C 1
ATOM 911 O O . ASP A 1 110 ? -12.591 8.028 31.052 1.00 85.88 110 ASP A O 1
ATOM 915 N N . PHE A 1 111 ? -14.754 8.051 30.471 1.00 88.25 111 PHE A N 1
ATOM 916 C CA . PHE A 1 111 ? -14.966 6.615 30.667 1.00 88.25 111 PHE A CA 1
ATOM 917 C C . PHE A 1 111 ? -14.051 5.737 29.787 1.00 88.25 111 PHE A C 1
ATOM 919 O O . PHE A 1 111 ? -13.662 4.642 30.192 1.00 88.25 111 PHE A O 1
ATOM 926 N N . LEU A 1 112 ? -13.626 6.228 28.615 1.00 86.19 112 LEU A N 1
ATOM 927 C CA . LEU A 1 112 ? -12.677 5.531 27.742 1.00 86.19 112 LEU A CA 1
ATOM 928 C C . LEU A 1 112 ? -11.227 5.706 28.170 1.00 86.19 112 LEU A C 1
ATOM 930 O O . LEU A 1 112 ? -10.380 4.902 27.772 1.00 86.19 112 LEU A O 1
ATOM 934 N N . GLN A 1 113 ? -10.907 6.744 28.946 1.00 76.44 113 GLN A N 1
ATOM 935 C CA . GLN A 1 113 ? -9.521 7.048 29.281 1.00 76.44 113 GLN A CA 1
ATOM 936 C C . GLN A 1 113 ? -8.855 5.866 29.996 1.00 76.44 113 GLN A C 1
ATOM 938 O O . GLN A 1 113 ? -7.711 5.539 29.689 1.00 76.44 113 GLN A O 1
ATOM 943 N N . ASN A 1 114 ? -9.556 5.169 30.887 1.00 72.44 114 ASN A N 1
ATOM 944 C CA . ASN A 1 114 ? -8.985 4.035 31.625 1.00 72.44 114 ASN A CA 1
ATOM 945 C C . ASN A 1 114 ? -8.847 2.750 30.793 1.00 72.44 114 ASN A C 1
ATOM 947 O O . ASN A 1 114 ? -8.159 1.820 31.210 1.00 72.44 114 ASN A O 1
ATOM 951 N N . VAL A 1 115 ? -9.469 2.696 29.613 1.00 81.62 115 VAL A N 1
ATOM 952 C CA . VAL A 1 115 ? -9.384 1.554 28.691 1.00 81.62 115 VAL A CA 1
ATOM 953 C C . VAL A 1 115 ? -8.349 1.804 27.596 1.00 81.62 115 VAL A C 1
ATOM 955 O O . VAL A 1 115 ? -7.590 0.908 27.229 1.00 81.62 115 VAL A O 1
ATOM 958 N N . ILE A 1 116 ? -8.288 3.032 27.082 1.00 79.44 116 ILE A N 1
ATOM 959 C CA . ILE A 1 116 ? -7.379 3.424 26.008 1.00 79.44 116 ILE A CA 1
ATOM 960 C C . ILE A 1 116 ? -6.084 3.941 26.634 1.00 79.44 116 ILE A C 1
ATOM 962 O O . ILE A 1 116 ? -5.928 5.125 26.947 1.00 79.44 116 ILE A O 1
ATOM 966 N N . VAL A 1 117 ? -5.142 3.021 26.827 1.00 75.06 117 VAL A N 1
ATOM 967 C CA . VAL A 1 117 ? -3.805 3.322 27.343 1.00 75.06 117 VAL A CA 1
ATOM 968 C C . VAL A 1 117 ? -2.809 3.321 26.182 1.00 75.06 117 VAL A C 1
ATOM 970 O O . VAL A 1 117 ? -2.664 2.293 25.514 1.00 75.06 117 VAL A O 1
ATOM 973 N N . PRO A 1 118 ? -2.095 4.436 25.926 1.00 69.00 118 PRO A N 1
ATOM 974 C CA . PRO A 1 118 ? -1.003 4.440 24.966 1.00 69.00 118 PRO A CA 1
ATOM 975 C C . PRO A 1 118 ? 0.069 3.432 25.391 1.00 69.00 118 PRO A C 1
ATOM 977 O O . PRO A 1 118 ? 0.746 3.614 26.403 1.00 69.00 118 PRO A O 1
ATOM 980 N N . ARG A 1 119 ? 0.220 2.341 24.636 1.00 64.81 119 ARG A N 1
ATOM 981 C CA . ARG A 1 119 ? 1.316 1.393 24.849 1.00 64.81 119 ARG A CA 1
ATOM 982 C C . ARG A 1 119 ? 2.614 2.065 24.403 1.00 64.81 119 ARG A C 1
ATOM 984 O O . ARG A 1 119 ? 2.685 2.543 23.273 1.00 64.81 119 ARG A O 1
ATOM 991 N N . LYS A 1 120 ? 3.638 2.080 25.264 1.00 62.81 120 LYS A N 1
ATOM 992 C CA . LYS A 1 120 ? 5.005 2.406 24.835 1.00 62.81 120 LYS A CA 1
ATOM 993 C C . LYS A 1 120 ? 5.421 1.360 23.804 1.00 62.81 120 LYS A C 1
ATOM 995 O O . LYS A 1 120 ? 5.507 0.179 24.130 1.00 62.81 120 LYS A O 1
ATOM 1000 N N . THR A 1 121 ? 5.607 1.774 22.561 1.00 58.78 121 THR A N 1
ATOM 1001 C CA . THR A 1 121 ? 6.177 0.916 21.527 1.00 58.78 121 THR A CA 1
ATOM 1002 C C . THR A 1 121 ? 7.672 0.812 21.785 1.00 58.78 121 THR A C 1
ATOM 1004 O O . THR A 1 121 ? 8.385 1.808 21.715 1.00 58.78 121 THR A O 1
ATOM 1007 N N . THR A 1 122 ? 8.150 -0.383 22.103 1.00 55.03 122 THR A N 1
ATOM 1008 C CA . THR A 1 122 ? 9.573 -0.711 22.024 1.00 55.03 122 THR A CA 1
ATOM 1009 C C . THR A 1 122 ? 9.887 -1.111 20.589 1.00 55.03 122 THR A C 1
ATOM 1011 O O . THR A 1 122 ? 9.157 -1.892 19.979 1.00 55.03 122 THR A O 1
ATOM 1014 N N . SER A 1 123 ? 10.955 -0.551 20.030 1.00 57.75 123 SER A N 1
ATOM 1015 C CA . SER A 1 123 ? 11.502 -1.033 18.766 1.00 57.75 123 SER A CA 1
ATOM 1016 C C . SER A 1 123 ? 12.071 -2.437 18.981 1.00 57.75 123 SER A C 1
ATOM 1018 O O . SER A 1 123 ? 12.893 -2.622 19.873 1.00 57.75 123 SER A O 1
ATOM 1020 N N . ASN A 1 124 ? 11.672 -3.409 18.159 1.00 55.84 124 ASN A N 1
ATOM 1021 C CA . ASN A 1 124 ? 12.284 -4.745 18.127 1.00 55.84 124 ASN A CA 1
ATOM 1022 C C . ASN A 1 124 ? 13.601 -4.762 17.320 1.00 55.84 124 ASN A C 1
ATOM 1024 O O . ASN A 1 124 ? 14.000 -5.811 16.814 1.00 55.84 124 ASN A O 1
ATOM 1028 N N . LEU A 1 125 ? 14.270 -3.613 17.153 1.00 62.41 125 LEU A N 1
ATOM 1029 C CA . LEU A 1 125 ? 15.634 -3.545 16.626 1.00 62.41 125 LEU A CA 1
ATOM 1030 C C . LEU A 1 125 ? 16.598 -4.138 17.665 1.00 62.41 125 LEU A C 1
ATOM 1032 O O . LEU A 1 125 ? 17.291 -3.431 18.393 1.00 62.41 125 LEU A O 1
ATOM 1036 N N . ASN A 1 126 ? 16.624 -5.466 17.742 1.00 56.97 126 ASN A N 1
ATOM 1037 C CA . ASN A 1 126 ? 17.673 -6.213 18.413 1.00 56.97 126 ASN A CA 1
ATOM 1038 C C . ASN A 1 126 ? 18.916 -6.095 17.520 1.00 56.97 126 ASN A C 1
ATOM 1040 O O . ASN A 1 126 ? 19.050 -6.814 16.530 1.00 56.97 126 ASN A O 1
ATOM 1044 N N . ASN A 1 127 ? 19.801 -5.152 17.833 1.00 61.12 127 ASN A N 1
ATOM 1045 C CA . ASN A 1 127 ? 21.045 -4.907 17.103 1.00 61.12 127 ASN A CA 1
ATOM 1046 C C . ASN A 1 127 ? 22.067 -6.046 17.300 1.00 61.12 127 ASN A C 1
ATOM 1048 O O . ASN A 1 127 ? 23.122 -5.782 17.863 1.00 61.12 127 ASN A O 1
ATOM 1052 N N . ASN A 1 128 ? 21.779 -7.300 16.912 1.00 60.41 128 ASN A N 1
ATOM 1053 C CA . ASN A 1 128 ? 22.815 -8.350 16.869 1.00 60.41 128 ASN A CA 1
ATOM 1054 C C . ASN A 1 128 ? 22.518 -9.619 16.040 1.00 60.41 128 ASN A C 1
ATOM 1056 O O . ASN A 1 128 ? 22.898 -10.721 16.416 1.00 60.41 128 ASN A O 1
ATOM 1060 N N . THR A 1 129 ? 21.926 -9.460 14.855 1.00 58.28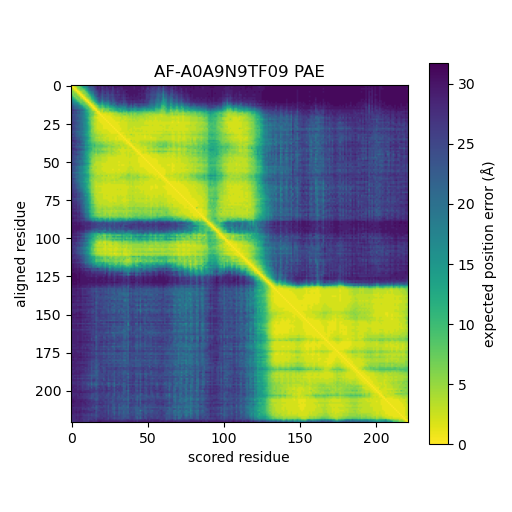 129 THR A N 1
ATOM 1061 C CA . THR A 1 129 ? 22.175 -10.363 13.709 1.00 58.28 129 THR A CA 1
ATOM 1062 C C . THR A 1 129 ? 21.851 -9.585 12.443 1.00 58.28 129 THR A C 1
ATOM 1064 O O . THR A 1 129 ? 20.708 -9.547 11.992 1.00 58.28 129 THR A O 1
ATOM 1067 N N . GLN A 1 130 ? 22.838 -8.870 11.905 1.00 56.84 130 GLN A N 1
ATOM 1068 C CA . GLN A 1 130 ? 22.661 -8.112 10.673 1.00 56.84 130 GLN A CA 1
ATOM 1069 C C . GLN A 1 130 ? 22.655 -9.097 9.497 1.00 56.84 130 GLN A C 1
ATO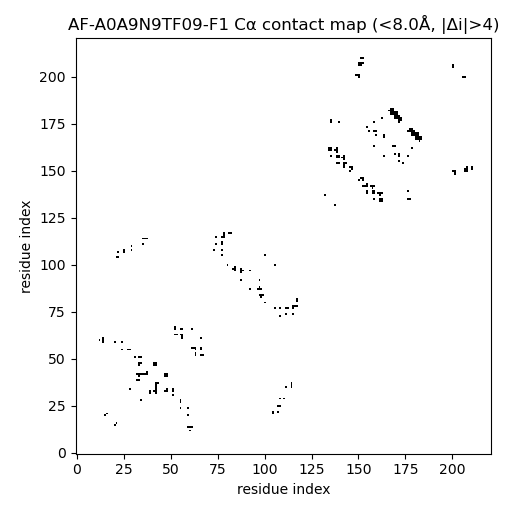M 1071 O O . GLN A 1 130 ? 23.690 -9.397 8.912 1.00 56.84 130 GLN A O 1
ATOM 1076 N N . PHE A 1 131 ? 21.483 -9.637 9.164 1.00 59.34 131 PHE A N 1
ATOM 1077 C CA . PHE A 1 131 ? 21.278 -10.311 7.885 1.00 59.34 131 PHE A CA 1
ATOM 1078 C C . PHE A 1 131 ? 21.351 -9.227 6.799 1.00 59.34 131 PHE A C 1
ATOM 1080 O O . PHE A 1 131 ? 20.357 -8.570 6.488 1.00 59.34 131 PHE A O 1
ATOM 1087 N N . GLN A 1 132 ? 22.555 -8.946 6.293 1.00 74.50 132 GLN A N 1
ATOM 1088 C CA . GLN A 1 132 ? 22.744 -7.983 5.211 1.00 74.50 132 GLN A CA 1
ATOM 1089 C C . GLN A 1 132 ? 22.279 -8.615 3.898 1.00 74.50 132 GLN A C 1
ATOM 1091 O O . GLN A 1 132 ? 23.037 -9.279 3.197 1.00 74.50 132 GLN A O 1
ATOM 1096 N N . ILE A 1 133 ? 20.999 -8.434 3.580 1.00 87.62 133 ILE A N 1
ATOM 1097 C CA . ILE A 1 133 ? 20.459 -8.752 2.260 1.00 87.62 133 ILE A CA 1
ATOM 1098 C C . ILE A 1 133 ? 20.698 -7.536 1.367 1.00 87.62 133 ILE A C 1
ATOM 1100 O O . ILE A 1 133 ? 20.327 -6.417 1.724 1.00 87.62 133 ILE A O 1
ATOM 1104 N N . SER A 1 134 ? 21.318 -7.750 0.206 1.00 93.62 134 SER A N 1
ATOM 1105 C CA . SER A 1 134 ? 21.535 -6.672 -0.756 1.00 93.62 134 SER A CA 1
ATOM 1106 C C . SER A 1 134 ? 20.204 -6.172 -1.334 1.00 93.62 134 SER A C 1
ATOM 1108 O O . SER A 1 134 ? 19.222 -6.920 -1.434 1.00 93.62 134 SER A O 1
ATOM 1110 N N . LYS A 1 135 ? 20.157 -4.901 -1.741 1.00 95.00 135 LYS A N 1
ATOM 1111 C CA . LYS A 1 135 ? 18.951 -4.299 -2.333 1.00 95.00 135 LYS A CA 1
ATOM 1112 C C . LYS A 1 135 ? 18.538 -5.008 -3.624 1.00 95.00 135 LYS A C 1
ATOM 1114 O O . LYS A 1 135 ? 17.352 -5.195 -3.869 1.00 95.00 135 LYS A O 1
ATOM 1119 N N . GLU A 1 136 ? 19.508 -5.465 -4.407 1.00 95.69 136 GLU A N 1
ATOM 1120 C CA . GLU A 1 136 ? 19.308 -6.235 -5.636 1.00 95.69 136 GLU A CA 1
ATOM 1121 C C . GLU A 1 136 ? 18.647 -7.581 -5.335 1.00 95.69 136 GLU A C 1
ATOM 1123 O O . GLU A 1 136 ? 17.751 -8.024 -6.060 1.00 95.69 136 GLU A O 1
ATOM 1128 N N . LYS A 1 137 ? 19.056 -8.230 -4.236 1.00 95.12 137 LYS A N 1
ATOM 1129 C CA . LYS A 1 137 ? 18.469 -9.501 -3.820 1.00 95.12 137 LYS A CA 1
ATOM 1130 C C . LYS A 1 137 ? 17.031 -9.321 -3.342 1.00 95.12 137 LYS A C 1
ATOM 1132 O O . LYS A 1 137 ? 16.187 -10.136 -3.706 1.00 95.12 137 LYS A O 1
ATOM 1137 N N . LEU A 1 138 ? 16.742 -8.252 -2.596 1.00 96.19 138 LEU A N 1
ATOM 1138 C CA . LEU A 1 138 ? 15.374 -7.896 -2.202 1.00 96.19 138 LEU A CA 1
ATOM 1139 C C . LEU A 1 138 ? 14.496 -7.583 -3.416 1.00 96.19 138 LEU A C 1
ATOM 1141 O O . LEU A 1 138 ? 13.410 -8.140 -3.529 1.00 96.19 138 LEU A O 1
ATOM 1145 N N . ALA A 1 139 ? 14.984 -6.770 -4.355 1.00 97.12 139 ALA A N 1
ATOM 1146 C CA . ALA A 1 139 ? 14.264 -6.453 -5.586 1.00 97.12 139 ALA A CA 1
ATOM 1147 C C . ALA A 1 139 ? 13.921 -7.707 -6.398 1.00 97.12 139 ALA A C 1
ATOM 1149 O O . ALA A 1 139 ? 12.773 -7.891 -6.798 1.00 97.12 139 ALA A O 1
ATOM 1150 N N . SER A 1 140 ? 14.903 -8.592 -6.585 1.00 96.50 140 SER A N 1
ATOM 1151 C CA . SER A 1 140 ? 14.712 -9.850 -7.315 1.00 96.50 140 SER A CA 1
ATOM 1152 C C . SER A 1 140 ? 13.692 -10.752 -6.617 1.00 96.50 140 SER A C 1
ATOM 1154 O O . SER A 1 140 ? 12.785 -11.271 -7.263 1.00 96.50 140 SER A O 1
ATOM 1156 N N . LEU A 1 141 ? 13.787 -10.881 -5.288 1.00 96.75 141 LEU A N 1
ATOM 1157 C CA . LEU A 1 141 ? 12.846 -11.673 -4.497 1.00 96.75 141 LEU A CA 1
ATOM 1158 C C . LEU A 1 141 ? 11.422 -11.106 -4.570 1.00 96.75 141 LEU A C 1
ATOM 1160 O O . LEU A 1 141 ? 10.468 -11.855 -4.746 1.00 96.75 141 LEU A O 1
ATOM 1164 N N . CYS A 1 142 ? 11.256 -9.787 -4.467 1.00 97.62 142 CYS A N 1
ATOM 1165 C CA . CYS A 1 142 ? 9.946 -9.150 -4.585 1.00 97.62 142 CYS A CA 1
ATOM 1166 C C . CYS A 1 142 ? 9.336 -9.335 -5.981 1.00 97.62 142 CYS A C 1
ATOM 1168 O O . CYS A 1 142 ? 8.136 -9.584 -6.075 1.00 97.62 142 CYS A O 1
ATOM 1170 N N . ALA A 1 143 ? 10.141 -9.268 -7.046 1.00 97.25 143 ALA A N 1
ATOM 1171 C CA . ALA A 1 143 ? 9.677 -9.513 -8.412 1.00 97.25 143 ALA A CA 1
ATOM 1172 C C . ALA A 1 143 ? 9.200 -10.961 -8.621 1.00 97.25 143 ALA A C 1
ATOM 1174 O O . ALA A 1 143 ? 8.212 -11.201 -9.312 1.00 97.25 143 ALA A O 1
ATOM 1175 N N . GLU A 1 144 ? 9.874 -11.935 -8.004 1.00 96.88 144 GLU A N 1
ATOM 1176 C CA . GLU A 1 144 ? 9.419 -13.328 -7.986 1.00 96.88 144 GLU A CA 1
ATOM 1177 C C . GLU A 1 144 ? 8.116 -13.481 -7.191 1.00 96.88 144 GLU A C 1
ATOM 1179 O O . GLU A 1 144 ? 7.169 -14.102 -7.674 1.00 96.88 144 GLU A O 1
ATOM 1184 N N . CYS A 1 145 ? 8.045 -12.873 -6.003 1.00 97.75 145 CYS A N 1
ATOM 1185 C CA . CYS A 1 145 ? 6.885 -12.958 -5.120 1.00 97.75 145 CYS A CA 1
ATOM 1186 C C . CYS A 1 145 ? 5.628 -12.299 -5.693 1.00 97.75 145 CYS A C 1
ATOM 1188 O O . CYS A 1 145 ? 4.527 -12.778 -5.427 1.00 97.75 145 CYS A O 1
ATOM 1190 N N . GLU A 1 146 ? 5.757 -11.228 -6.481 1.00 97.12 146 GLU A N 1
ATOM 1191 C CA . GLU A 1 146 ? 4.594 -10.590 -7.106 1.00 97.12 146 GLU A CA 1
ATOM 1192 C C . GLU A 1 146 ? 3.814 -11.584 -7.972 1.00 97.12 146 GLU A C 1
ATOM 1194 O O . GLU A 1 146 ? 2.587 -11.558 -7.986 1.00 97.12 146 GLU A O 1
ATOM 1199 N N . ARG A 1 147 ? 4.492 -12.558 -8.588 1.00 96.12 147 ARG A N 1
ATOM 1200 C CA . ARG A 1 147 ? 3.828 -13.562 -9.426 1.00 96.12 147 ARG A CA 1
ATOM 1201 C C . ARG A 1 147 ? 2.829 -14.436 -8.675 1.00 96.12 147 ARG A C 1
ATOM 1203 O O . ARG A 1 147 ? 1.935 -14.994 -9.310 1.00 96.12 147 ARG A O 1
ATOM 1210 N N . TYR A 1 148 ? 2.918 -14.523 -7.346 1.00 97.06 148 TYR A N 1
ATOM 1211 C CA . TYR A 1 148 ? 1.948 -15.260 -6.533 1.00 97.06 148 TYR A CA 1
ATOM 1212 C C . TYR A 1 148 ? 0.544 -14.649 -6.553 1.00 97.06 148 TYR A C 1
ATOM 1214 O O . TYR A 1 148 ? -0.416 -15.365 -6.277 1.00 97.06 148 TYR A O 1
ATOM 1222 N N . ILE A 1 149 ? 0.390 -13.371 -6.924 1.00 95.69 149 ILE A N 1
ATOM 1223 C CA . ILE A 1 149 ? -0.938 -12.768 -7.125 1.00 95.69 149 ILE A CA 1
ATOM 1224 C C . ILE A 1 149 ? -1.535 -13.082 -8.508 1.00 95.69 149 ILE A C 1
ATOM 1226 O O . ILE A 1 149 ? -2.672 -12.713 -8.784 1.00 95.69 149 ILE A O 1
ATOM 1230 N N . GLY A 1 150 ? -0.784 -13.765 -9.380 1.00 95.62 150 GLY A N 1
ATOM 1231 C CA . GLY A 1 150 ? -1.219 -14.204 -10.708 1.00 95.62 150 GLY A CA 1
ATOM 1232 C C . GLY A 1 150 ? -0.624 -13.412 -11.877 1.00 95.62 150 GLY A C 1
ATOM 1233 O O . GLY A 1 150 ? -0.685 -13.880 -13.014 1.00 95.62 150 GLY A O 1
ATOM 1234 N N . THR A 1 151 ? 0.000 -12.256 -11.643 1.00 96.50 151 THR A N 1
ATOM 1235 C CA . THR A 1 151 ? 0.640 -11.449 -12.698 1.00 96.50 151 THR A CA 1
ATOM 1236 C C . THR A 1 151 ? 2.005 -12.022 -13.086 1.00 96.50 151 THR A C 1
ATOM 1238 O O . THR A 1 151 ? 2.867 -12.248 -12.250 1.00 96.50 151 THR A O 1
ATOM 1241 N N . GLN A 1 152 ? 2.264 -12.240 -14.375 1.00 96.31 152 GLN A N 1
ATOM 1242 C CA . GLN A 1 152 ? 3.542 -12.782 -14.868 1.00 96.31 152 GLN A CA 1
ATOM 1243 C C . GLN A 1 152 ? 4.526 -11.669 -15.254 1.00 96.31 152 GLN A C 1
ATOM 1245 O O . GLN A 1 152 ? 5.136 -11.695 -16.322 1.00 96.31 152 GLN A O 1
ATOM 1250 N N . GLY A 1 153 ? 4.635 -10.655 -14.391 1.00 95.50 153 GLY A N 1
ATOM 1251 C CA . GLY A 1 153 ? 5.434 -9.454 -14.626 1.00 95.50 153 GLY A CA 1
ATOM 1252 C C . GLY A 1 153 ? 6.948 -9.673 -14.605 1.00 95.50 153 GLY A C 1
ATOM 1253 O O . GLY A 1 153 ? 7.461 -10.716 -14.181 1.00 95.50 153 GLY A O 1
ATOM 1254 N N . GLY A 1 154 ? 7.659 -8.650 -15.086 1.00 96.50 154 GLY A N 1
ATOM 1255 C CA . GLY A 1 154 ? 9.110 -8.520 -14.955 1.00 96.50 154 GLY A CA 1
ATOM 1256 C C . GLY A 1 154 ? 9.529 -7.946 -13.597 1.00 96.50 154 GLY A C 1
ATOM 1257 O O . GLY A 1 154 ? 8.741 -7.919 -12.658 1.00 96.50 154 GLY A O 1
ATOM 1258 N N . GLY A 1 155 ? 10.780 -7.481 -13.511 1.00 97.25 155 GLY A N 1
ATOM 1259 C CA . GLY A 1 155 ? 11.388 -6.987 -12.267 1.00 97.25 155 GLY A CA 1
ATOM 1260 C C . GLY A 1 155 ? 11.573 -5.468 -12.161 1.00 97.25 155 GLY A C 1
ATOM 1261 O O . GLY A 1 155 ? 12.278 -5.016 -11.264 1.00 97.25 155 GLY A O 1
ATOM 1262 N N . MET A 1 156 ? 11.044 -4.682 -13.105 1.00 98.19 156 MET A N 1
ATOM 1263 C CA . MET A 1 156 ? 11.325 -3.240 -13.211 1.00 98.19 156 MET A CA 1
ATOM 1264 C C . MET A 1 156 ? 10.815 -2.452 -12.004 1.00 98.19 156 MET A C 1
ATOM 1266 O O . MET A 1 156 ? 11.583 -1.701 -11.404 1.00 98.19 156 MET A O 1
ATOM 1270 N N . ASP A 1 157 ? 9.550 -2.648 -11.636 1.00 97.94 157 ASP A N 1
ATOM 1271 C CA . ASP A 1 157 ? 8.879 -1.876 -10.586 1.00 97.94 157 ASP A CA 1
ATOM 1272 C C . ASP A 1 157 ? 9.539 -2.115 -9.218 1.00 97.94 157 ASP A C 1
ATOM 1274 O O . ASP A 1 157 ? 9.776 -1.186 -8.447 1.00 97.94 157 ASP A O 1
ATOM 1278 N N . GLN A 1 158 ? 9.924 -3.361 -8.940 1.00 98.31 158 GLN A N 1
ATOM 1279 C CA . GLN A 1 158 ? 10.599 -3.746 -7.704 1.00 98.31 158 GLN A CA 1
ATOM 1280 C C . GLN A 1 158 ? 12.061 -3.282 -7.724 1.00 98.31 158 GLN A C 1
ATOM 1282 O O . GLN A 1 158 ? 12.545 -2.750 -6.727 1.00 98.31 158 GLN A O 1
ATOM 1287 N N . ALA A 1 159 ? 12.761 -3.408 -8.857 1.00 98.19 159 ALA A N 1
ATOM 1288 C CA . ALA A 1 159 ? 14.128 -2.912 -8.998 1.00 98.19 159 ALA A CA 1
ATOM 1289 C C . ALA A 1 159 ? 14.224 -1.409 -8.720 1.00 98.19 159 ALA A C 1
ATOM 1291 O O . ALA A 1 159 ? 15.040 -1.007 -7.891 1.00 98.19 159 ALA A O 1
ATOM 1292 N N . ILE A 1 160 ? 13.370 -0.583 -9.332 1.00 98.12 160 ILE A N 1
ATOM 1293 C CA . ILE A 1 160 ? 13.409 0.862 -9.082 1.00 98.12 160 ILE A CA 1
ATOM 1294 C C . ILE A 1 160 ? 12.992 1.202 -7.647 1.00 98.12 160 ILE A C 1
ATOM 1296 O O . ILE A 1 160 ? 13.612 2.067 -7.034 1.00 98.12 160 ILE A O 1
ATOM 1300 N N . ALA A 1 161 ? 12.028 0.479 -7.065 1.00 98.00 161 ALA A N 1
ATOM 1301 C CA . ALA A 1 161 ? 11.594 0.709 -5.687 1.00 98.00 161 ALA A CA 1
ATOM 1302 C C . ALA A 1 161 ? 12.729 0.536 -4.659 1.00 98.00 161 ALA A C 1
ATOM 1304 O O . ALA A 1 161 ? 12.777 1.276 -3.677 1.00 98.00 161 ALA A O 1
ATOM 1305 N N . PHE A 1 162 ? 13.657 -0.404 -4.877 1.00 97.12 162 PHE A N 1
ATOM 1306 C CA . PHE A 1 162 ? 14.792 -0.626 -3.970 1.00 97.12 162 PHE A CA 1
ATOM 1307 C C . PHE A 1 162 ? 16.066 0.133 -4.364 1.00 97.12 162 PHE A C 1
ATOM 1309 O O . PHE A 1 162 ? 16.830 0.540 -3.481 1.00 97.12 162 PHE A O 1
ATOM 1316 N N . LEU A 1 163 ? 16.331 0.290 -5.665 1.00 96.88 163 LEU A N 1
ATOM 1317 C CA . LEU A 1 163 ? 17.613 0.776 -6.188 1.00 96.88 163 LEU A CA 1
ATOM 1318 C C . LEU A 1 163 ? 17.609 2.264 -6.556 1.00 96.88 163 LEU A C 1
ATOM 1320 O O . LEU A 1 163 ? 18.681 2.804 -6.832 1.00 96.88 163 LEU A O 1
ATOM 1324 N N . ALA A 1 164 ? 16.456 2.942 -6.548 1.00 97.25 164 ALA A N 1
ATOM 1325 C CA . ALA A 1 164 ? 16.388 4.377 -6.809 1.00 97.25 164 ALA A CA 1
ATOM 1326 C C . ALA A 1 164 ? 17.313 5.178 -5.878 1.00 97.25 164 ALA A C 1
ATOM 1328 O O . ALA A 1 164 ? 17.462 4.881 -4.688 1.00 97.25 164 ALA A O 1
ATOM 1329 N N . THR A 1 165 ? 17.913 6.226 -6.437 1.00 95.31 165 THR A N 1
ATOM 1330 C CA . THR A 1 165 ? 18.624 7.259 -5.683 1.00 95.31 165 THR A CA 1
ATOM 1331 C C . THR A 1 165 ? 18.051 8.609 -6.075 1.00 95.31 165 THR A C 1
ATOM 1333 O O . THR A 1 165 ? 17.652 8.826 -7.221 1.00 95.31 165 THR A O 1
ATOM 1336 N N . GLU A 1 166 ? 17.961 9.500 -5.095 1.00 95.50 166 GLU A N 1
ATOM 1337 C CA . GLU A 1 166 ? 17.424 10.839 -5.288 1.00 95.50 166 GLU A CA 1
ATOM 1338 C C . GLU A 1 166 ? 18.196 11.594 -6.382 1.00 95.50 166 GLU A C 1
ATOM 1340 O O . GLU A 1 166 ? 19.420 11.504 -6.471 1.00 95.50 166 GLU A O 1
ATOM 1345 N N . GLY A 1 167 ? 17.471 12.326 -7.231 1.00 93.75 167 GLY A N 1
ATOM 1346 C CA . GLY A 1 167 ? 18.060 13.193 -8.255 1.00 93.75 167 GLY A CA 1
ATOM 1347 C C . GLY A 1 167 ? 18.466 12.518 -9.571 1.00 93.75 167 GLY A C 1
ATOM 1348 O O . GLY A 1 167 ? 18.955 13.214 -10.460 1.00 93.75 167 GLY A O 1
ATOM 1349 N N . CYS A 1 168 ? 18.246 11.211 -9.755 1.00 94.25 168 CYS A N 1
ATOM 1350 C CA . CYS A 1 168 ? 18.525 10.541 -11.030 1.00 94.25 168 CYS A CA 1
ATOM 1351 C C . CYS A 1 168 ? 17.436 9.539 -11.443 1.00 94.25 168 CYS A C 1
ATOM 1353 O O . CYS A 1 168 ? 16.679 9.027 -10.619 1.00 94.25 168 CYS A O 1
ATOM 1355 N N . ALA A 1 169 ? 17.378 9.248 -12.743 1.00 97.38 169 ALA A N 1
ATOM 1356 C CA . ALA A 1 169 ? 16.708 8.057 -13.254 1.00 97.38 169 ALA A CA 1
ATOM 1357 C C . ALA A 1 169 ? 17.675 6.862 -13.217 1.00 97.38 169 ALA A C 1
ATOM 1359 O O . ALA A 1 169 ? 18.876 7.036 -13.011 1.00 97.38 169 ALA A O 1
ATOM 1360 N N . LYS A 1 170 ? 17.171 5.644 -13.435 1.00 97.75 170 LYS A N 1
ATOM 1361 C CA . LYS A 1 170 ? 18.002 4.435 -13.502 1.00 97.75 170 LYS A CA 1
ATOM 1362 C C . LYS A 1 170 ? 17.867 3.742 -14.851 1.00 97.75 170 LYS A C 1
ATOM 1364 O O . LYS A 1 170 ? 16.754 3.515 -15.319 1.00 97.75 170 LYS A O 1
ATOM 1369 N N . HIS A 1 171 ? 18.994 3.345 -15.427 1.00 98.06 171 HIS A N 1
ATOM 1370 C CA . HIS A 1 171 ? 19.053 2.305 -16.445 1.00 98.06 171 HIS A CA 1
ATOM 1371 C C . HIS A 1 171 ? 19.156 0.956 -15.731 1.00 98.06 171 HIS A C 1
ATOM 1373 O O . HIS A 1 171 ? 20.158 0.681 -15.068 1.00 98.06 171 HIS A O 1
ATOM 1379 N N . ILE A 1 172 ? 18.088 0.160 -15.805 1.00 98.00 172 ILE A N 1
ATOM 1380 C CA . ILE A 1 172 ? 17.978 -1.130 -15.117 1.00 98.00 172 ILE A CA 1
ATOM 1381 C C . ILE A 1 172 ? 18.191 -2.246 -16.133 1.00 98.00 172 ILE A C 1
ATOM 1383 O O . ILE A 1 172 ? 17.445 -2.365 -17.103 1.00 98.00 172 ILE A O 1
ATOM 1387 N N . GLU A 1 173 ? 19.183 -3.084 -15.870 1.00 98.12 173 GLU A N 1
ATOM 1388 C CA . GLU A 1 173 ? 19.491 -4.269 -16.663 1.00 98.12 173 GLU A CA 1
ATOM 1389 C C . GLU A 1 173 ? 19.075 -5.525 -15.899 1.00 98.12 173 GLU A C 1
ATOM 1391 O O . GLU A 1 173 ? 19.125 -5.562 -14.668 1.00 98.12 173 GLU A O 1
ATOM 1396 N N . PHE A 1 174 ? 18.672 -6.564 -16.630 1.00 96.81 174 PHE A N 1
ATOM 1397 C CA . PHE A 1 174 ? 18.268 -7.851 -16.068 1.00 96.81 174 PHE A CA 1
ATOM 1398 C C . PHE A 1 174 ? 19.191 -8.965 -16.567 1.00 96.81 174 PHE A C 1
ATOM 1400 O O . PHE A 1 174 ? 19.687 -8.914 -17.688 1.00 96.81 174 PHE A O 1
ATOM 1407 N N . SER A 1 175 ? 19.346 -10.018 -15.759 1.00 92.44 175 SER A N 1
ATOM 1408 C CA . SER A 1 175 ? 20.196 -11.187 -16.049 1.00 92.44 175 SER A CA 1
ATOM 1409 C C . SER A 1 175 ? 21.699 -10.865 -16.208 1.00 92.44 175 SER A C 1
ATOM 1411 O O . SER A 1 175 ? 22.270 -11.150 -17.261 1.00 92.44 175 SER A O 1
ATOM 1413 N N . PRO A 1 176 ? 22.386 -10.338 -15.169 1.00 94.25 176 PRO A N 1
ATOM 1414 C CA . PRO A 1 176 ? 21.934 -10.141 -13.783 1.00 94.25 176 PRO A CA 1
ATOM 1415 C C . PRO A 1 176 ? 21.319 -8.753 -13.530 1.00 94.25 176 PRO A C 1
ATOM 1417 O O . PRO A 1 176 ? 21.475 -7.850 -14.344 1.00 94.25 176 PRO A O 1
ATOM 1420 N N . LEU A 1 177 ? 20.639 -8.576 -12.388 1.00 97.00 177 LEU A N 1
ATOM 1421 C CA . LEU A 1 177 ? 20.074 -7.276 -12.008 1.00 97.00 177 LEU A CA 1
ATOM 1422 C C . LEU A 1 177 ? 21.192 -6.253 -11.758 1.00 97.00 177 LEU A C 1
ATOM 1424 O O . LEU A 1 177 ? 21.988 -6.424 -10.833 1.00 97.00 177 LEU A O 1
ATOM 1428 N N . ARG A 1 178 ? 21.233 -5.193 -12.568 1.00 96.25 178 ARG A N 1
ATOM 1429 C CA . ARG A 1 178 ? 22.148 -4.050 -12.417 1.00 96.25 178 ARG A CA 1
ATOM 1430 C C . ARG A 1 178 ? 21.376 -2.745 -12.567 1.00 96.25 178 ARG A C 1
ATOM 1432 O O . ARG A 1 178 ? 20.339 -2.706 -13.224 1.00 96.25 178 ARG A O 1
ATOM 1439 N N . SER A 1 179 ? 21.879 -1.682 -11.949 1.00 96.69 179 SER A N 1
ATOM 1440 C CA . SER A 1 179 ? 21.289 -0.347 -12.022 1.00 96.69 179 SER A CA 1
ATOM 1441 C C . SER A 1 179 ? 22.388 0.687 -12.216 1.00 96.69 179 SER A C 1
ATOM 1443 O O . SER A 1 179 ? 23.333 0.735 -11.432 1.00 96.69 179 SER A O 1
ATOM 1445 N N . HIS A 1 180 ? 22.224 1.536 -13.224 1.00 97.19 180 HIS A N 1
ATOM 1446 C CA . HIS A 1 180 ? 23.143 2.622 -13.549 1.00 97.19 180 HIS A CA 1
ATOM 1447 C C . HIS A 1 180 ? 22.416 3.964 -13.493 1.00 97.19 180 HIS A C 1
ATOM 1449 O O . HIS A 1 180 ? 21.290 4.082 -13.976 1.00 97.19 180 HIS A O 1
ATOM 1455 N N . ASP A 1 181 ? 23.045 4.969 -12.895 1.00 97.94 181 ASP A N 1
ATOM 1456 C CA . ASP A 1 181 ? 22.457 6.300 -12.738 1.00 97.94 181 ASP A CA 1
ATOM 1457 C C . ASP A 1 181 ? 22.389 7.005 -14.093 1.00 97.94 181 ASP A C 1
ATOM 1459 O O . ASP A 1 181 ? 23.350 7.013 -14.863 1.00 97.94 181 ASP A O 1
ATOM 1463 N N . VAL A 1 182 ? 21.239 7.610 -14.379 1.00 97.50 182 VAL A N 1
ATOM 1464 C CA . VAL A 1 182 ? 20.976 8.360 -15.605 1.00 97.50 182 VAL A CA 1
ATOM 1465 C C . VAL A 1 182 ? 20.564 9.774 -15.227 1.00 97.50 182 VAL A C 1
ATOM 1467 O O . VAL A 1 182 ? 19.518 10.002 -14.612 1.00 97.50 182 VAL A O 1
ATOM 1470 N N . THR A 1 183 ? 21.390 10.743 -15.612 1.00 95.88 183 THR A N 1
ATOM 1471 C CA . THR A 1 183 ? 21.082 12.164 -15.444 1.00 95.88 183 THR A CA 1
ATOM 1472 C C . THR A 1 183 ? 20.061 12.597 -16.487 1.00 95.88 183 THR A C 1
ATOM 1474 O O . THR A 1 183 ? 20.263 12.416 -17.688 1.00 95.88 183 THR A O 1
ATOM 1477 N N . LEU A 1 184 ? 18.958 13.185 -16.028 1.00 95.06 184 LEU A N 1
ATOM 1478 C CA . LEU A 1 184 ? 17.920 13.701 -16.912 1.00 95.06 184 LEU A CA 1
ATOM 1479 C C . LEU A 1 184 ? 18.326 15.064 -17.507 1.00 95.06 184 LEU A C 1
ATOM 1481 O O . LEU A 1 184 ? 19.039 15.830 -16.852 1.00 95.06 184 LEU A O 1
ATOM 1485 N N . PRO A 1 185 ? 17.871 15.406 -18.727 1.00 95.88 185 PRO A N 1
ATOM 1486 C CA . PRO A 1 185 ? 18.161 16.703 -19.331 1.00 95.88 185 PRO A CA 1
ATOM 1487 C C . PRO A 1 185 ? 17.613 17.865 -18.491 1.00 95.88 185 PRO A C 1
ATOM 1489 O O . PRO A 1 185 ? 16.415 17.937 -18.236 1.00 95.88 185 PRO A O 1
ATOM 1492 N N . SER A 1 186 ? 18.463 18.834 -18.138 1.00 94.62 186 SER A N 1
ATOM 1493 C CA . SER A 1 186 ? 18.087 19.979 -17.285 1.00 94.62 186 SER A CA 1
ATOM 1494 C C . SER A 1 186 ? 17.057 20.929 -17.904 1.00 94.62 186 SER A C 1
ATOM 1496 O O . SER A 1 186 ? 16.432 21.716 -17.200 1.00 94.62 186 SER A O 1
ATOM 1498 N N . LYS A 1 187 ? 16.882 20.871 -19.228 1.00 96.12 187 LYS A N 1
ATOM 1499 C CA . LYS A 1 187 ? 15.938 21.708 -19.984 1.00 96.12 187 LYS A CA 1
ATOM 1500 C C . LYS A 1 187 ? 14.564 21.060 -20.173 1.00 96.12 187 LYS A C 1
ATOM 1502 O O . LYS A 1 187 ? 13.725 21.632 -20.861 1.00 96.12 187 LYS A O 1
ATOM 1507 N N . ALA A 1 188 ? 14.343 19.872 -19.614 1.00 95.44 188 ALA A N 1
ATOM 1508 C CA . ALA A 1 188 ? 13.090 19.141 -19.729 1.00 95.44 188 ALA A CA 1
ATOM 1509 C C . ALA A 1 188 ? 12.547 18.783 -18.342 1.00 95.44 188 ALA A C 1
ATOM 1511 O O . ALA A 1 188 ? 13.304 18.546 -17.404 1.00 95.44 188 ALA A O 1
ATOM 1512 N N . ILE A 1 189 ? 11.221 18.729 -18.224 1.00 95.38 189 ILE A N 1
ATOM 1513 C CA . ILE A 1 189 ? 10.519 18.338 -17.000 1.00 95.38 189 ILE A CA 1
ATOM 1514 C C . ILE A 1 189 ? 9.598 17.171 -17.346 1.00 95.38 189 ILE A C 1
ATOM 1516 O O . ILE A 1 189 ? 8.881 17.217 -18.346 1.00 95.38 189 ILE A O 1
ATOM 1520 N N . PHE A 1 190 ? 9.602 16.135 -16.509 1.00 96.44 190 PHE A N 1
ATOM 1521 C CA . PHE A 1 190 ? 8.630 15.050 -16.595 1.00 96.44 190 PHE A CA 1
ATOM 1522 C C . PHE A 1 190 ? 7.377 15.431 -15.808 1.00 96.44 190 PHE A C 1
ATOM 1524 O O . PHE A 1 190 ? 7.446 15.694 -14.609 1.00 96.44 190 PHE A O 1
ATOM 1531 N N . VAL A 1 191 ? 6.228 15.449 -16.483 1.00 97.62 191 VAL A N 1
ATOM 1532 C CA . VAL A 1 191 ? 4.918 15.694 -15.868 1.00 97.62 191 VAL A CA 1
ATOM 1533 C C . VAL A 1 191 ? 4.085 14.422 -15.987 1.00 97.62 191 VAL A C 1
ATOM 1535 O O . VAL A 1 191 ? 3.924 13.887 -17.081 1.00 97.62 191 VAL A O 1
ATOM 1538 N N . ILE A 1 192 ? 3.550 13.936 -14.865 1.00 97.56 192 ILE A N 1
ATOM 1539 C CA . ILE A 1 192 ? 2.670 12.761 -14.827 1.00 97.56 192 ILE A CA 1
ATOM 1540 C C . ILE A 1 192 ? 1.218 13.244 -14.769 1.00 97.56 192 ILE A C 1
ATOM 1542 O O . ILE A 1 192 ? 0.820 13.894 -13.804 1.00 97.56 192 ILE A O 1
ATOM 1546 N N . ALA A 1 193 ? 0.420 12.897 -15.781 1.00 98.12 193 ALA A N 1
ATOM 1547 C CA . ALA A 1 193 ? -1.017 13.164 -15.823 1.00 98.12 193 ALA A CA 1
ATOM 1548 C C . ALA A 1 193 ? -1.802 11.845 -15.722 1.00 98.12 193 ALA A C 1
ATOM 1550 O O . ALA A 1 193 ? -1.718 10.989 -16.601 1.00 98.12 193 ALA A O 1
ATOM 1551 N N . HIS A 1 194 ? -2.552 11.662 -14.633 1.00 97.19 194 HIS A N 1
ATOM 1552 C CA . HIS A 1 194 ? -3.318 10.440 -14.381 1.00 97.19 194 HIS A CA 1
ATOM 1553 C C . HIS A 1 194 ? -4.602 10.407 -15.230 1.00 97.19 194 HIS A C 1
ATOM 1555 O O . HIS A 1 194 ? -5.416 11.323 -15.150 1.00 97.19 194 HIS A O 1
ATOM 1561 N N . SER A 1 195 ? -4.832 9.330 -15.990 1.00 97.44 195 SER A N 1
ATOM 1562 C CA . SER A 1 195 ? -5.976 9.195 -16.918 1.00 97.44 195 SER A CA 1
ATOM 1563 C C . SER A 1 195 ? -7.348 9.032 -16.248 1.00 97.44 195 SER A C 1
ATOM 1565 O O . SER A 1 195 ? -8.368 8.994 -16.929 1.00 97.44 195 SER A O 1
ATOM 1567 N N . LEU A 1 196 ? -7.377 8.872 -14.921 1.00 97.06 196 LEU A N 1
ATOM 1568 C CA . LEU A 1 196 ? -8.556 8.583 -14.080 1.00 97.06 196 LEU A CA 1
ATOM 1569 C C . LEU A 1 196 ? -9.218 7.220 -14.344 1.00 97.06 196 LEU A C 1
ATOM 1571 O O . LEU A 1 196 ? -10.171 6.859 -13.657 1.00 97.06 196 LEU A O 1
ATOM 1575 N N . THR A 1 197 ? -8.679 6.425 -15.266 1.00 96.69 197 THR A N 1
ATOM 1576 C CA . THR A 1 197 ? -9.150 5.065 -15.538 1.00 96.69 197 THR A CA 1
ATOM 1577 C C . THR A 1 197 ? -8.352 4.064 -14.708 1.00 96.69 197 THR A C 1
ATOM 1579 O O . THR A 1 197 ? -7.124 4.055 -14.753 1.00 96.69 197 THR A O 1
ATOM 1582 N N . SER A 1 198 ? -9.044 3.214 -13.946 1.00 94.81 198 SER A N 1
ATOM 1583 C CA . SER A 1 198 ? -8.409 2.181 -13.118 1.00 94.81 198 SER A CA 1
ATOM 1584 C C . SER A 1 198 ? -8.239 0.878 -13.895 1.00 94.81 198 SER A C 1
ATOM 1586 O O . SER A 1 198 ? -9.167 0.430 -14.562 1.00 94.81 198 SER A O 1
ATOM 1588 N N . MET A 1 199 ? -7.080 0.236 -13.759 1.00 92.88 199 MET A N 1
ATOM 1589 C CA . MET A 1 199 ? -6.802 -1.073 -14.352 1.00 92.88 199 MET A CA 1
ATOM 1590 C C . MET A 1 199 ? -6.136 -1.975 -13.315 1.00 92.88 199 MET A C 1
ATOM 1592 O O . MET A 1 199 ? -5.018 -1.709 -12.875 1.00 92.88 199 MET A O 1
ATOM 1596 N N . ASN A 1 200 ? -6.819 -3.053 -12.930 1.00 93.00 200 ASN A N 1
ATOM 1597 C CA . ASN A 1 200 ? -6.260 -4.062 -12.038 1.00 93.00 200 ASN A CA 1
ATOM 1598 C C . ASN A 1 200 ? -5.655 -5.208 -12.859 1.00 93.00 200 ASN A C 1
ATOM 1600 O O . ASN A 1 200 ? -6.367 -6.113 -13.288 1.00 93.00 200 ASN A O 1
ATOM 1604 N N . LYS A 1 201 ? -4.330 -5.176 -13.030 1.00 91.12 201 LYS A N 1
ATOM 1605 C CA . LYS A 1 201 ? -3.575 -6.153 -13.832 1.00 91.12 201 LYS A CA 1
ATOM 1606 C C . LYS A 1 201 ? -3.701 -7.599 -13.340 1.00 91.12 201 LYS A C 1
ATOM 1608 O O . LYS A 1 201 ? -3.510 -8.510 -14.133 1.00 91.12 201 LYS A O 1
ATOM 1613 N N . ALA A 1 202 ? -3.986 -7.815 -12.055 1.00 91.75 202 ALA A N 1
ATOM 1614 C CA . ALA A 1 202 ? -4.144 -9.156 -11.490 1.00 91.75 202 ALA A CA 1
ATOM 1615 C C . ALA A 1 202 ? -5.561 -9.720 -11.683 1.00 91.75 202 ALA A C 1
ATOM 1617 O O . ALA A 1 202 ? -5.766 -10.922 -11.555 1.00 91.75 202 ALA A O 1
ATOM 1618 N N . ALA A 1 203 ? -6.542 -8.861 -11.973 1.00 91.81 203 ALA A N 1
ATOM 1619 C CA . ALA A 1 203 ? -7.938 -9.262 -12.125 1.00 91.81 203 ALA A CA 1
ATOM 1620 C C . ALA A 1 203 ? -8.315 -9.625 -13.569 1.00 91.81 203 ALA A C 1
ATOM 1622 O O . ALA A 1 203 ? -9.353 -10.250 -13.779 1.00 91.81 203 ALA A O 1
ATOM 1623 N N . THR A 1 204 ? -7.509 -9.230 -14.559 1.00 93.25 204 THR A N 1
ATOM 1624 C CA . THR A 1 204 ? -7.769 -9.491 -15.982 1.00 93.25 204 THR A CA 1
ATOM 1625 C C . THR A 1 204 ? -6.605 -10.227 -16.644 1.00 93.25 204 THR A C 1
ATOM 1627 O O . THR A 1 204 ? -5.483 -10.248 -16.141 1.00 93.25 204 THR A O 1
ATOM 1630 N N . ALA A 1 205 ? -6.867 -10.861 -17.790 1.00 94.50 205 ALA A N 1
ATOM 1631 C CA . ALA A 1 205 ? -5.855 -11.619 -18.527 1.00 94.50 205 ALA A CA 1
ATOM 1632 C C . ALA A 1 205 ? -4.952 -10.738 -19.409 1.00 94.50 205 ALA A C 1
AT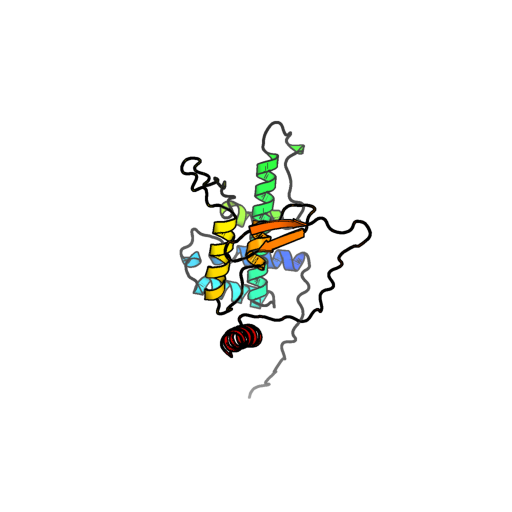OM 1634 O O . ALA A 1 205 ? -3.899 -11.206 -19.838 1.00 94.50 205 ALA A O 1
ATOM 1635 N N . ASP A 1 206 ? -5.331 -9.478 -19.658 1.00 96.56 206 ASP A N 1
ATOM 1636 C CA . ASP A 1 206 ? -4.733 -8.609 -20.684 1.00 96.56 206 ASP A CA 1
ATOM 1637 C C . ASP A 1 206 ? -3.206 -8.542 -20.591 1.00 96.56 206 ASP A C 1
ATOM 1639 O O . ASP A 1 206 ? -2.496 -8.690 -21.587 1.00 96.56 206 ASP A O 1
ATOM 1643 N N . PHE A 1 207 ? -2.691 -8.371 -19.370 1.00 96.56 207 PHE A N 1
ATOM 1644 C CA . PHE A 1 207 ? -1.258 -8.287 -19.116 1.00 96.56 207 PHE A CA 1
ATOM 1645 C C . PHE A 1 207 ? -0.546 -9.618 -19.403 1.00 96.56 207 PHE A C 1
ATOM 1647 O O . PHE A 1 207 ? 0.451 -9.656 -20.123 1.00 96.56 207 PHE A O 1
ATOM 1654 N N . ASN A 1 208 ? -1.076 -10.726 -18.880 1.00 97.25 208 ASN A N 1
ATOM 1655 C CA . ASN A 1 208 ? -0.474 -12.048 -19.042 1.00 97.25 208 ASN A CA 1
ATOM 1656 C C . ASN A 1 208 ? -0.557 -12.557 -20.487 1.00 97.25 208 ASN A C 1
ATOM 1658 O O . ASN A 1 208 ? 0.363 -13.241 -20.933 1.00 97.25 208 ASN A O 1
ATOM 1662 N N . CYS A 1 209 ? -1.602 -12.195 -21.237 1.00 97.62 209 CYS A N 1
ATOM 1663 C CA . CYS A 1 209 ? -1.706 -12.501 -22.664 1.00 97.62 209 CYS A CA 1
ATOM 1664 C C . CYS A 1 209 ? -0.499 -11.952 -23.433 1.00 97.62 209 CYS A C 1
ATOM 1666 O O . CYS A 1 209 ? 0.149 -12.704 -24.157 1.00 97.62 209 CYS A O 1
ATOM 1668 N N . ARG A 1 210 ? -0.121 -10.688 -23.199 1.00 97.88 210 ARG A N 1
ATOM 1669 C CA . ARG A 1 210 ? 1.071 -10.087 -23.823 1.00 97.88 210 ARG A CA 1
ATOM 1670 C C . ARG A 1 210 ? 2.363 -10.810 -23.427 1.00 97.88 210 ARG A C 1
ATOM 1672 O O . ARG A 1 210 ? 3.237 -11.011 -24.263 1.00 97.88 210 ARG A O 1
ATOM 1679 N N . VAL A 1 211 ? 2.483 -11.244 -22.170 1.00 97.25 211 VAL A N 1
ATOM 1680 C CA . VAL A 1 211 ? 3.650 -12.020 -21.705 1.00 97.25 211 VAL A CA 1
ATOM 1681 C C . VAL A 1 211 ? 3.768 -13.346 -22.460 1.00 97.25 211 VAL A C 1
ATOM 1683 O O . VAL A 1 211 ? 4.862 -13.719 -22.888 1.00 97.25 211 VAL A O 1
ATOM 1686 N N . VAL A 1 212 ? 2.652 -14.059 -22.633 1.00 97.12 212 VAL A N 1
ATOM 1687 C CA . VAL A 1 212 ? 2.618 -15.329 -23.371 1.00 97.12 212 VAL A CA 1
ATOM 1688 C C . VAL A 1 212 ? 2.941 -15.111 -24.844 1.00 97.12 212 VAL A C 1
ATOM 1690 O O . VAL A 1 212 ? 3.772 -15.834 -25.382 1.00 97.12 212 VAL A O 1
ATOM 1693 N N . GLU A 1 213 ? 2.356 -14.099 -25.480 1.00 98.06 213 GLU A N 1
ATOM 1694 C CA . GLU A 1 213 ? 2.631 -13.772 -26.882 1.00 98.06 213 GLU A CA 1
ATOM 1695 C C . GLU A 1 213 ? 4.111 -13.486 -27.128 1.00 98.06 213 GLU A C 1
ATOM 1697 O O . GLU A 1 213 ? 4.701 -14.092 -28.018 1.00 98.06 213 GLU A O 1
ATOM 1702 N N . CYS A 1 214 ? 4.744 -12.645 -26.304 1.00 97.56 214 CYS A N 1
ATOM 1703 C CA . CYS A 1 214 ? 6.179 -12.383 -26.412 1.00 97.56 214 CYS A CA 1
ATOM 1704 C C . CYS A 1 214 ? 7.009 -13.658 -26.206 1.00 97.56 214 CYS A C 1
ATOM 1706 O O . CYS A 1 214 ? 8.000 -13.866 -26.902 1.00 97.56 214 CYS A O 1
ATOM 1708 N N . ARG A 1 215 ? 6.608 -14.535 -25.276 1.00 96.69 215 ARG A N 1
ATOM 1709 C CA . ARG A 1 215 ? 7.296 -15.813 -25.039 1.00 96.69 215 ARG A CA 1
ATOM 1710 C C . ARG A 1 215 ? 7.165 -16.774 -26.219 1.00 96.69 215 ARG A C 1
ATOM 1712 O O . ARG A 1 215 ? 8.112 -17.497 -26.501 1.00 96.69 215 ARG A O 1
ATOM 1719 N N . LEU A 1 216 ? 6.012 -16.808 -26.879 1.00 97.44 216 LEU A N 1
ATOM 1720 C CA . LEU A 1 216 ? 5.813 -17.615 -28.081 1.00 97.44 216 LEU A CA 1
ATOM 1721 C C . LEU A 1 216 ? 6.600 -17.031 -29.257 1.00 97.44 216 LEU A C 1
ATOM 1723 O O . LEU A 1 216 ? 7.272 -17.773 -29.964 1.00 97.44 216 LEU A O 1
ATOM 1727 N N . ALA A 1 217 ? 6.590 -15.707 -29.422 1.00 97.62 217 ALA A N 1
ATOM 1728 C CA . ALA A 1 217 ? 7.300 -15.026 -30.500 1.00 97.62 217 ALA A CA 1
ATOM 1729 C C . ALA A 1 217 ? 8.811 -15.310 -30.491 1.00 97.62 217 ALA A C 1
ATOM 1731 O O . ALA A 1 217 ? 9.399 -15.482 -31.552 1.00 97.62 217 ALA A O 1
ATOM 1732 N N . THR A 1 218 ? 9.445 -15.429 -29.319 1.00 95.56 218 THR A N 1
ATOM 1733 C CA . THR A 1 218 ? 10.880 -15.765 -29.230 1.00 95.56 218 THR A CA 1
ATOM 1734 C C . THR A 1 218 ? 11.206 -17.219 -29.584 1.00 95.56 218 THR A C 1
ATOM 1736 O O . THR A 1 218 ? 12.380 -17.553 -29.752 1.00 95.56 218 THR A O 1
ATOM 1739 N N . GLN A 1 219 ? 10.199 -18.090 -29.684 1.00 94.44 219 GLN A N 1
ATOM 1740 C CA . GLN A 1 219 ? 10.357 -19.507 -30.029 1.00 94.44 219 GLN A CA 1
ATOM 1741 C C . GLN A 1 219 ? 10.114 -19.788 -31.513 1.00 94.44 219 GLN A C 1
ATOM 1743 O O . GLN A 1 219 ? 10.528 -20.839 -32.002 1.00 94.44 219 GLN A O 1
ATOM 1748 N N . VAL A 1 220 ? 9.465 -18.867 -32.228 1.00 86.94 220 VAL A N 1
ATOM 1749 C CA . VAL A 1 220 ? 9.273 -18.972 -33.675 1.00 86.94 220 VAL A CA 1
ATOM 1750 C C . VAL A 1 220 ? 10.590 -18.592 -34.352 1.00 86.94 220 VAL A C 1
ATOM 1752 O O . VAL A 1 220 ? 11.002 -17.433 -34.319 1.00 86.94 220 VAL A O 1
ATOM 1755 N N . LYS A 1 221 ? 11.268 -19.594 -34.912 1.00 57.25 221 LYS A N 1
ATOM 1756 C CA . LYS A 1 221 ? 12.452 -19.448 -35.765 1.00 57.25 221 LYS A CA 1
ATOM 1757 C C . LYS A 1 221 ? 12.095 -19.735 -37.211 1.00 57.25 221 LYS A C 1
ATOM 1759 O O . LYS A 1 221 ? 11.298 -20.677 -37.422 1.00 57.25 221 LYS A O 1
#

Secondary structure (DSSP, 8-state):
------------------HHHHHHHHHHHHH-GGGT-TTSGGGG-HHHHHHHHHHHHHHHT--HHHHHHHHHHHHHHHHHHHHHHHHHTSSS--GGGS-----TTGGGGHHHHTT-----------SS------HHHHHHHHHHHHGGGT----SHHHHHHHH--TT-EEEEETTTTEEEEEPPPTT--------S----TTTSSHHHHHHHHHHHHTT--

Radius of gyration: 28.8 Å; Cα contacts (8 Å, |Δi|>4): 156; chains: 1; bounding box: 88×46×71 Å

Solvent-accessible surface area (backbone atoms only — not comparable to full-atom values): 14090 Å² total; per-residue (Å²): 132,88,80,85,85,79,87,76,80,85,74,88,64,82,74,75,84,47,76,63,56,51,50,53,50,47,52,54,55,61,71,41,42,41,74,65,39,82,87,44,76,51,39,76,36,66,65,58,35,51,50,51,43,48,52,54,13,63,76,65,60,49,55,51,68,53,52,54,50,50,54,52,49,51,53,50,51,55,42,53,47,51,48,48,37,58,61,41,68,62,79,93,63,56,90,86,59,53,61,72,78,86,54,91,61,57,75,76,46,53,84,47,52,86,65,60,67,85,73,84,80,74,79,84,77,68,92,81,72,85,79,82,73,52,54,67,56,50,15,53,50,48,28,59,54,51,37,77,66,66,36,74,65,73,48,64,73,36,36,48,73,56,67,64,55,91,92,47,47,71,51,74,46,73,91,66,80,46,77,41,86,34,82,70,63,89,92,62,82,92,81,89,80,82,87,86,75,88,81,63,62,62,81,46,62,70,60,47,52,54,49,51,50,55,59,51,57,75,68,67,124

InterPro domains:
  IPR006578 MADF domain [PF10545] (25-112)
  IPR006578 MADF domain [PS51029] (24-117)
  IPR014721 Small ribosomal subunit protein uS5 domain 2-type fold, subgroup [G3DSA:3.30.230.10] (120-194)
  IPR020568 Ribosomal protein uS5 domain 2-type superfamily [SSF54211] (125-185)

Foldseek 3Di:
DDDDDDPDDDDQDDQDDDPVLVLVLLVLVLVLCLCAPPPDPSVPPPVSNVVSLVVSCVVSVHDSVVNVVVVVVLLVCLLVQVVQQVVQPPPDDDPVSRDDDPDPCNVSCVVNNVRNDDDDDDDPPPPPDPPDDDLQNQLVVVQVVVCVLPAPDDRVVSLCVRPPDPQFDWDFDVPPTDTDTHHDDPVDDDDDDDPPDDDDRSVDCVRVVVVVVVVVVVVPD

pLDDT: mean 84.22, std 17.24, range [31.56, 98.31]

Mean predicted aligned error: 16.38 Å

Organism: Diabrotica balteata (NCBI:txid107213)

Nearest PDB structures (foldseek):
  2a2d-assembly1_A  TM=9.959E-01  e=1.199E-05  Homo sapiens
  2a2c-assembly1_A  TM=9.970E-01  e=2.685E-05  Homo sapiens
  6tmg-assembly1_e  TM=1.751E-01  e=4.522E+00  Toxoplasma gondii GT1
  7aor-assembly1_Ca  TM=1.933E-01  e=4.522E+00  Trypanosoma cruzi strain CL Brener